Protein AF-A0A4Q6AFZ8-F1 (afdb_monomer)

Foldseek 3Di:
DFLLCLQCVVVLLVLCVVVVVVVLNVVLVVVVVVVDPPVNVVSLQCQVVDPCCVVVVRPRHPLVVLLPDQANLLLLLLVVLLVLLVVLLVCQLVVHADDQEDEDDDVRVSSLCSNAVDPQSVLVQVVSFVSNCVSNVHPGDNHGYDYDPCVVVVVVVVVVPPPDDDPVVVVQAEPQQFPDDRNDDDFDFLLCLPPPNSLVRNLVSLLVSLVVSLVVCVVSVCCVRRVHDPPCSVVLSVLLNPCLSVQLVVLSVVVCVVCPPRRRDTDRYYSNCSSVVVSSSSSSNVSSVVVVVVVVVVD

Structure (mmCIF, N/CA/C/O backbone):
data_AF-A0A4Q6AFZ8-F1
#
_entry.id   AF-A0A4Q6AFZ8-F1
#
loop_
_atom_site.group_PDB
_atom_site.id
_atom_site.type_symbol
_atom_site.label_atom_id
_atom_site.label_alt_id
_atom_site.label_comp_id
_atom_site.label_asym_id
_atom_site.label_entity_id
_atom_site.label_seq_id
_atom_site.pdbx_PDB_ins_code
_atom_site.Cartn_x
_atom_site.Cartn_y
_atom_site.Cartn_z
_atom_site.occupancy
_atom_site.B_iso_or_equiv
_atom_site.auth_seq_id
_atom_site.auth_comp_id
_atom_site.auth_asym_id
_atom_site.auth_atom_id
_atom_site.pdbx_PDB_model_num
ATOM 1 N N . MET A 1 1 ? 3.549 15.871 10.561 1.00 64.06 1 MET A N 1
ATOM 2 C CA . MET A 1 1 ? 2.805 14.725 11.134 1.00 64.06 1 MET A CA 1
ATOM 3 C C . MET A 1 1 ? 2.297 13.802 10.021 1.00 64.06 1 MET A C 1
ATOM 5 O O . MET A 1 1 ? 2.044 14.281 8.917 1.00 64.06 1 MET A O 1
ATOM 9 N N . ASN A 1 2 ? 2.236 12.488 10.246 1.00 83.94 2 ASN A N 1
ATOM 10 C CA . ASN A 1 2 ? 1.687 11.501 9.300 1.00 83.94 2 ASN A CA 1
ATOM 11 C C . ASN A 1 2 ? 0.177 11.754 9.047 1.00 83.94 2 ASN A C 1
ATOM 13 O O . ASN A 1 2 ? -0.528 12.150 9.973 1.00 83.94 2 ASN A O 1
ATOM 17 N N . GLY A 1 3 ? -0.313 11.550 7.814 1.00 88.06 3 GLY A N 1
ATOM 18 C CA . GLY A 1 3 ? -1.711 11.826 7.436 1.00 88.06 3 GLY A CA 1
ATOM 19 C C . GLY A 1 3 ? -2.749 10.990 8.197 1.00 88.06 3 GLY A C 1
ATOM 20 O O . GLY A 1 3 ? -3.789 11.526 8.579 1.00 88.06 3 GLY A O 1
ATOM 21 N N . PHE A 1 4 ? -2.429 9.728 8.505 1.00 91.56 4 PHE A N 1
ATOM 22 C CA . PHE A 1 4 ? -3.252 8.860 9.352 1.00 91.56 4 PHE A CA 1
ATOM 23 C C . PHE A 1 4 ? -3.328 9.413 10.775 1.00 91.56 4 PHE A C 1
ATOM 25 O O . PHE A 1 4 ? -4.414 9.622 11.303 1.00 91.56 4 PHE A O 1
ATOM 32 N N . VAL A 1 5 ? -2.180 9.725 11.385 1.00 92.06 5 VAL A N 1
ATOM 33 C CA . VAL A 1 5 ? -2.138 10.293 12.743 1.00 92.06 5 VAL A CA 1
ATOM 34 C C . VAL A 1 5 ? -2.908 11.614 12.797 1.00 92.06 5 VAL A C 1
ATOM 36 O O . VAL A 1 5 ? -3.700 11.832 13.706 1.00 92.06 5 VAL A O 1
ATOM 39 N N . GLN A 1 6 ? -2.745 12.479 11.795 1.00 91.62 6 GLN A N 1
ATOM 40 C CA . GLN A 1 6 ? -3.444 13.762 11.713 1.00 91.62 6 GLN A CA 1
ATOM 41 C C . GLN A 1 6 ? -4.978 13.625 11.669 1.00 91.62 6 GLN A C 1
ATOM 43 O O . GLN A 1 6 ? -5.664 14.511 12.189 1.00 91.62 6 GLN A O 1
ATOM 48 N N . LYS A 1 7 ? -5.505 12.549 11.068 1.00 93.06 7 LYS A N 1
ATOM 49 C CA . LYS A 1 7 ? -6.945 12.254 11.010 1.00 93.06 7 LYS A CA 1
ATOM 50 C C . LYS A 1 7 ? -7.432 11.533 12.265 1.00 93.06 7 LYS A C 1
ATOM 52 O O . LYS A 1 7 ? -8.368 11.991 12.909 1.00 93.06 7 LYS A O 1
ATOM 57 N N . TYR A 1 8 ? -6.787 10.431 12.636 1.00 94.31 8 TYR A N 1
ATOM 58 C CA . TYR A 1 8 ? -7.326 9.509 13.637 1.00 94.31 8 TYR A CA 1
ATOM 59 C C . TYR A 1 8 ? -6.927 9.825 15.072 1.00 94.31 8 TYR A C 1
ATOM 61 O O . TYR A 1 8 ? -7.644 9.415 15.980 1.00 94.31 8 TYR A O 1
ATOM 69 N N . TYR A 1 9 ? -5.855 10.587 15.309 1.00 94.62 9 TYR A N 1
ATOM 70 C CA . TYR A 1 9 ? -5.504 11.015 16.664 1.00 94.62 9 TYR A CA 1
ATOM 71 C C . TYR A 1 9 ? -6.670 11.701 17.397 1.00 94.62 9 TYR A C 1
ATOM 73 O O . TYR A 1 9 ? -7.036 11.225 18.472 1.00 94.62 9 TYR A O 1
ATOM 81 N N . PRO A 1 10 ? -7.287 12.780 16.861 1.00 94.19 10 PRO A N 1
ATOM 82 C CA . PRO A 1 10 ? -8.392 13.439 17.555 1.00 94.19 10 PRO A CA 1
ATOM 83 C C . PRO A 1 10 ? -9.596 12.508 17.748 1.00 94.19 10 PRO A C 1
ATOM 85 O O . PRO A 1 10 ? -10.185 12.512 18.825 1.00 94.19 10 PRO A O 1
ATOM 88 N N . LEU A 1 11 ? -9.910 11.667 16.755 1.00 94.44 11 LEU A N 1
ATOM 89 C CA . LEU A 1 11 ? -11.029 10.721 16.812 1.00 94.44 11 LEU A CA 1
ATOM 90 C C . LEU A 1 11 ? -10.837 9.677 17.917 1.00 94.44 11 LEU A C 1
ATOM 92 O O . LEU A 1 11 ? -11.735 9.438 18.722 1.00 94.44 11 LEU A O 1
ATOM 96 N N . ILE A 1 12 ? -9.653 9.071 17.985 1.00 95.94 12 ILE A N 1
ATOM 97 C CA . ILE A 1 12 ? -9.326 8.062 18.994 1.00 95.94 12 ILE A CA 1
ATOM 98 C C . ILE A 1 12 ? -9.262 8.700 20.378 1.00 95.94 12 ILE A C 1
ATOM 100 O O . ILE A 1 12 ? -9.842 8.157 21.314 1.00 95.94 12 ILE A O 1
ATOM 104 N N . ASN A 1 13 ? -8.631 9.870 20.511 1.00 96.12 13 ASN A N 1
ATOM 105 C CA . ASN A 1 13 ? -8.581 10.582 21.784 1.00 96.12 13 ASN A CA 1
ATOM 106 C C . ASN A 1 13 ? -9.993 10.892 22.307 1.00 96.12 13 ASN A C 1
ATOM 108 O O . ASN A 1 13 ? -10.305 10.611 23.462 1.00 96.12 13 ASN A O 1
ATOM 112 N N . GLN A 1 14 ? -10.880 11.381 21.436 1.00 95.94 14 GLN A N 1
ATOM 113 C CA . GLN A 1 14 ? -12.274 11.646 21.785 1.00 95.94 14 GLN A CA 1
ATOM 114 C C . GLN A 1 14 ? -13.015 10.366 22.195 1.00 95.94 14 GLN A C 1
ATOM 116 O O . GLN A 1 14 ? -13.716 10.366 23.205 1.00 95.94 14 GLN A O 1
ATOM 121 N N . LYS A 1 15 ? -12.828 9.252 21.473 1.00 95.81 15 LYS A N 1
ATOM 122 C CA . LYS A 1 15 ? -13.401 7.953 21.859 1.00 95.81 15 LYS A CA 1
ATOM 123 C C . LYS A 1 15 ? -12.909 7.493 23.233 1.00 95.81 15 LYS A C 1
ATOM 125 O O . LYS A 1 15 ? -13.707 6.976 24.007 1.00 95.81 15 LYS A O 1
ATOM 130 N N . LEU A 1 16 ? -11.630 7.681 23.559 1.00 96.50 16 LEU A N 1
ATOM 131 C CA . LEU A 1 16 ? -11.086 7.314 24.869 1.00 96.50 16 LEU A CA 1
ATOM 132 C C . LEU A 1 16 ? -11.659 8.191 25.993 1.00 96.50 16 LEU A C 1
ATOM 134 O O . LEU A 1 16 ? -12.070 7.656 27.021 1.00 96.50 16 LEU A O 1
ATOM 138 N N . ILE A 1 17 ? -11.735 9.510 25.786 1.00 96.31 17 ILE A N 1
ATOM 139 C CA . ILE A 1 17 ? -12.294 10.463 26.759 1.00 96.31 17 ILE A CA 1
ATOM 140 C C . ILE A 1 17 ? -13.780 10.182 27.007 1.00 96.31 17 ILE A C 1
ATOM 142 O O . ILE A 1 17 ? -14.187 10.045 28.157 1.00 96.31 17 ILE A O 1
ATOM 146 N N . ASN A 1 18 ? -14.576 10.020 25.946 1.00 95.38 18 ASN A N 1
ATOM 147 C CA . ASN A 1 18 ? -16.021 9.783 26.044 1.00 95.38 18 ASN A CA 1
ATOM 148 C C . ASN A 1 18 ? -16.378 8.471 26.765 1.00 95.38 18 ASN A C 1
ATOM 150 O O . ASN A 1 18 ? -17.496 8.333 27.247 1.00 95.38 18 ASN A O 1
ATOM 154 N N . ASN A 1 19 ? -15.451 7.509 26.818 1.00 94.19 19 ASN A N 1
ATOM 155 C CA . ASN A 1 19 ? -15.621 6.236 27.525 1.00 94.19 19 ASN A CA 1
ATOM 156 C C . ASN A 1 19 ? -14.851 6.195 28.861 1.00 94.19 19 ASN A C 1
ATOM 158 O O . ASN A 1 19 ? -14.639 5.118 29.417 1.00 94.19 19 ASN A O 1
ATOM 162 N N . GLU A 1 20 ? -14.392 7.348 29.364 1.00 95.25 20 GLU A N 1
ATOM 163 C CA . GLU A 1 20 ? -13.688 7.489 30.649 1.00 95.25 20 GLU A CA 1
ATOM 164 C C . GLU A 1 20 ? -12.420 6.612 30.767 1.00 95.25 20 GLU A C 1
ATOM 166 O O . GLU A 1 20 ? -11.999 6.171 31.844 1.00 95.25 20 GLU A O 1
ATOM 171 N N . LEU A 1 21 ? -11.754 6.360 29.636 1.00 94.88 21 LEU A N 1
ATOM 172 C CA . LEU A 1 21 ? -10.535 5.555 29.540 1.00 94.88 21 LEU A CA 1
ATOM 173 C C . LEU A 1 21 ? -9.275 6.404 29.777 1.00 94.88 21 LEU A C 1
ATOM 175 O O . LEU A 1 21 ? -8.295 6.306 29.039 1.00 94.88 21 LEU A O 1
ATOM 179 N N . TYR A 1 22 ? -9.275 7.224 30.831 1.00 94.56 22 TYR A N 1
ATOM 180 C CA . TYR A 1 22 ? -8.253 8.253 31.077 1.00 94.56 22 TYR A CA 1
ATOM 181 C C . TYR A 1 22 ? -6.816 7.722 31.156 1.00 94.56 22 TYR A C 1
ATOM 183 O O . TYR A 1 22 ? -5.900 8.373 30.669 1.00 94.56 22 TYR A O 1
ATOM 191 N N . HIS A 1 23 ? -6.604 6.511 31.681 1.00 94.50 23 HIS A N 1
ATOM 192 C CA . HIS A 1 23 ? -5.276 5.885 31.667 1.00 94.50 23 HIS A CA 1
ATOM 193 C C . HIS A 1 23 ? -4.733 5.713 30.236 1.00 94.50 23 HIS A C 1
ATOM 195 O O . HIS A 1 23 ? -3.557 5.952 29.982 1.00 94.50 23 HIS A O 1
ATOM 201 N N . LEU A 1 24 ? -5.582 5.312 29.283 1.00 95.19 24 LEU A N 1
ATOM 202 C CA . LEU A 1 24 ? -5.184 5.166 27.879 1.00 95.19 24 LEU A CA 1
ATOM 203 C C . LEU A 1 24 ? -4.967 6.529 27.209 1.00 95.19 24 LEU A C 1
ATOM 205 O O . LEU A 1 24 ? -4.104 6.630 26.345 1.00 95.19 24 LEU A O 1
ATOM 209 N N . VAL A 1 25 ? -5.688 7.571 27.640 1.00 95.81 25 VAL A N 1
ATOM 210 C CA . VAL A 1 25 ? -5.426 8.961 27.223 1.00 95.81 25 VAL A CA 1
ATOM 211 C C . VAL A 1 25 ? -4.035 9.407 27.681 1.00 95.81 25 VAL A C 1
ATOM 213 O O . VAL A 1 25 ? -3.285 9.971 26.892 1.00 95.81 25 VAL A O 1
ATOM 216 N N . SER A 1 26 ? -3.642 9.102 28.923 1.00 94.31 26 SER A N 1
ATOM 217 C CA . SER A 1 26 ? -2.302 9.432 29.425 1.00 94.31 26 SER A CA 1
ATOM 218 C C . SER A 1 26 ? -1.194 8.749 28.621 1.00 94.31 26 SER A C 1
ATOM 220 O O . SER A 1 26 ? -0.214 9.400 28.269 1.00 94.31 26 SER A O 1
ATOM 222 N N . VAL A 1 27 ? -1.361 7.464 28.283 1.00 93.44 27 VAL A N 1
ATOM 223 C CA . VAL A 1 27 ? -0.409 6.741 27.420 1.00 93.44 27 VAL A CA 1
ATOM 224 C C . VAL A 1 27 ? -0.367 7.358 26.019 1.00 93.44 27 VAL A C 1
ATOM 226 O O . VAL A 1 27 ? 0.712 7.562 25.469 1.00 93.44 27 VAL A O 1
ATOM 229 N N . LEU A 1 28 ? -1.526 7.705 25.453 1.00 93.94 28 LEU A N 1
ATOM 230 C CA . LEU A 1 28 ? -1.614 8.331 24.136 1.00 93.94 28 LEU A CA 1
ATOM 231 C C . LEU A 1 28 ? -0.839 9.660 24.065 1.00 93.94 28 LEU A C 1
ATOM 233 O O . LEU A 1 28 ? -0.076 9.873 23.122 1.00 93.94 28 LEU A O 1
ATOM 237 N N . GLU A 1 29 ? -1.004 10.535 25.060 1.00 92.44 29 GLU A N 1
ATOM 238 C CA . GLU A 1 29 ? -0.289 11.818 25.115 1.00 92.44 29 GLU A CA 1
ATOM 239 C C . GLU A 1 29 ? 1.222 11.623 25.337 1.00 92.44 29 GLU A C 1
ATOM 241 O O . GLU A 1 29 ? 2.019 12.320 24.712 1.00 92.44 29 GLU A O 1
ATOM 246 N N . GLN A 1 30 ? 1.644 10.636 26.141 1.00 91.56 30 GLN A N 1
ATOM 247 C CA . GLN A 1 30 ? 3.068 10.298 26.306 1.00 91.56 30 GLN A CA 1
ATOM 248 C C . GLN A 1 30 ? 3.723 9.911 24.976 1.00 91.56 30 GLN A C 1
ATOM 250 O O . GLN A 1 30 ? 4.779 10.438 24.634 1.00 91.56 30 GLN A O 1
ATOM 255 N N . ILE A 1 31 ? 3.078 9.041 24.195 1.00 90.12 31 ILE A N 1
ATOM 256 C CA . ILE A 1 31 ? 3.602 8.632 22.885 1.00 90.12 31 ILE A CA 1
ATOM 257 C C . ILE A 1 31 ? 3.658 9.835 21.935 1.00 90.12 31 ILE A C 1
ATOM 259 O O . ILE A 1 31 ? 4.639 10.030 21.217 1.00 90.12 31 ILE A O 1
ATOM 263 N N . LYS A 1 32 ? 2.629 10.692 21.950 1.00 88.12 32 LYS A N 1
ATOM 264 C CA . LYS A 1 32 ? 2.607 11.905 21.125 1.00 88.12 32 LYS A CA 1
ATOM 265 C C . LYS A 1 32 ? 3.734 12.876 21.474 1.00 88.12 32 LYS A C 1
ATOM 267 O O . LYS A 1 32 ? 4.277 13.493 20.561 1.00 88.12 32 LYS A O 1
ATOM 272 N N . HIS A 1 33 ? 4.105 12.997 22.748 1.00 85.88 33 HIS A N 1
ATOM 273 C CA . HIS A 1 33 ? 5.238 13.825 23.170 1.00 85.88 33 HIS A CA 1
ATOM 274 C C . HIS A 1 33 ? 6.576 13.374 22.569 1.00 85.88 33 HIS A C 1
ATOM 276 O O . HIS A 1 33 ? 7.452 14.211 22.371 1.00 85.88 33 HIS A O 1
ATOM 282 N N . HIS A 1 34 ? 6.723 12.091 22.230 1.00 80.94 34 HIS A N 1
ATOM 283 C CA . HIS A 1 34 ? 7.899 11.559 21.534 1.00 80.94 34 HIS A CA 1
ATOM 284 C C . HIS A 1 34 ? 7.825 11.694 19.999 1.00 80.94 34 HIS A C 1
ATOM 286 O O . HIS A 1 34 ? 8.713 11.215 19.303 1.00 80.94 34 HIS A O 1
ATOM 292 N N . GLU A 1 35 ? 6.772 12.325 19.461 1.00 77.12 35 GLU A N 1
ATOM 293 C CA . GLU A 1 35 ? 6.520 12.569 18.027 1.00 77.12 35 GLU A CA 1
ATOM 294 C C . GLU A 1 35 ? 6.586 11.322 17.115 1.00 77.12 35 GLU A C 1
ATOM 296 O O . GLU A 1 35 ? 6.630 11.424 15.882 1.00 77.12 35 GLU A O 1
ATOM 301 N N . SER A 1 36 ? 6.499 10.124 17.698 1.00 84.38 36 SER A N 1
ATOM 302 C CA . SER A 1 36 ? 6.600 8.857 16.978 1.00 84.38 36 SER A CA 1
ATOM 303 C C . SER A 1 36 ? 5.261 8.484 16.338 1.00 84.38 36 SER A C 1
ATOM 305 O O . SER A 1 36 ? 4.357 7.924 16.961 1.00 84.38 36 SER A O 1
ATOM 307 N N . SER A 1 37 ? 5.107 8.813 15.050 1.00 88.50 37 SER A N 1
ATOM 308 C CA . SER A 1 37 ? 3.895 8.454 14.295 1.00 88.50 37 SER A CA 1
ATOM 309 C C . SER A 1 37 ? 3.688 6.937 14.224 1.00 88.50 37 SER A C 1
ATOM 311 O O . SER A 1 37 ? 2.548 6.485 14.207 1.00 88.50 37 SER A O 1
ATOM 313 N N . GLU A 1 38 ? 4.768 6.157 14.194 1.00 88.25 38 GLU A N 1
ATOM 314 C CA . GLU A 1 38 ? 4.713 4.694 14.142 1.00 88.25 38 GLU A CA 1
ATOM 315 C C . GLU A 1 38 ? 4.208 4.101 15.459 1.00 88.25 38 GLU A C 1
ATOM 317 O O . GLU A 1 38 ? 3.303 3.265 15.442 1.00 88.25 38 GLU A O 1
ATOM 322 N N . GLU A 1 39 ? 4.701 4.593 16.599 1.00 90.75 39 GLU A N 1
ATOM 323 C CA . GLU A 1 39 ? 4.211 4.173 17.915 1.00 90.75 39 GLU A CA 1
ATOM 324 C C . GLU A 1 39 ? 2.750 4.563 18.134 1.00 90.75 39 GLU A C 1
ATOM 326 O O . GLU A 1 39 ? 1.987 3.765 18.676 1.00 90.75 39 GLU A O 1
ATOM 331 N N . LEU A 1 40 ? 2.321 5.741 17.663 1.00 94.06 40 LEU A N 1
ATOM 332 C CA . LEU A 1 40 ? 0.911 6.143 17.730 1.00 94.06 40 LEU A CA 1
ATOM 333 C C . LEU A 1 40 ? 0.016 5.176 16.950 1.00 94.06 40 LEU A C 1
ATOM 335 O O . LEU A 1 40 ? -1.000 4.718 17.468 1.00 94.06 40 LEU A O 1
ATOM 339 N N . ILE A 1 41 ? 0.400 4.823 15.723 1.00 92.38 41 ILE A N 1
ATOM 340 C CA . ILE A 1 41 ? -0.354 3.867 14.904 1.00 92.38 41 ILE A CA 1
ATOM 341 C C . ILE A 1 41 ? -0.350 2.469 15.538 1.00 92.38 41 ILE A C 1
ATOM 343 O O . ILE A 1 41 ? -1.395 1.814 15.591 1.00 92.38 41 ILE A O 1
ATOM 347 N N . ALA A 1 42 ? 0.791 2.011 16.060 1.00 92.12 42 ALA A N 1
ATOM 348 C CA . ALA A 1 42 ? 0.886 0.736 16.766 1.00 92.12 42 ALA A CA 1
ATOM 349 C C . ALA A 1 42 ? -0.018 0.715 18.009 1.00 92.12 42 ALA A C 1
ATOM 351 O O . ALA A 1 42 ? -0.756 -0.251 18.225 1.00 92.12 42 ALA A O 1
ATOM 352 N N . PHE A 1 43 ? -0.028 1.807 18.775 1.00 94.75 43 PHE A N 1
ATOM 353 C CA . PHE A 1 43 ? -0.923 1.992 19.907 1.00 94.75 43 PHE A CA 1
ATOM 354 C C . PHE A 1 43 ? -2.388 1.937 19.473 1.00 94.75 43 PHE A C 1
ATOM 356 O O . PHE A 1 43 ? -3.145 1.166 20.058 1.00 94.75 43 PHE A O 1
ATOM 363 N N . PHE A 1 44 ? -2.787 2.637 18.406 1.00 95.00 44 PHE A N 1
ATOM 364 C CA . PHE A 1 44 ? -4.158 2.587 17.884 1.00 95.00 44 PHE A CA 1
ATOM 365 C C . PHE A 1 44 ? -4.607 1.163 17.541 1.00 95.00 44 PHE A C 1
ATOM 367 O O . PHE A 1 44 ? -5.693 0.745 17.943 1.00 95.00 44 PHE A O 1
ATOM 374 N N . PHE A 1 45 ? -3.758 0.379 16.871 1.00 93.12 45 PHE A N 1
ATOM 375 C CA . PHE A 1 45 ? -4.036 -1.035 16.602 1.00 93.12 45 PHE A CA 1
ATOM 376 C C . PHE A 1 45 ? -4.035 -1.906 17.863 1.00 93.12 45 PHE A C 1
ATOM 378 O O . PHE A 1 45 ? -4.676 -2.953 17.886 1.00 93.12 45 PHE A O 1
ATOM 385 N N . SER A 1 46 ? -3.308 -1.529 18.912 1.00 93.94 46 SER A N 1
ATOM 386 C CA . SER A 1 46 ? -3.319 -2.269 20.178 1.00 93.94 46 SER A CA 1
ATOM 387 C C . SER A 1 46 ? -4.630 -2.091 20.953 1.00 93.94 46 SER A C 1
ATOM 389 O O . SER A 1 46 ? -5.028 -3.002 21.681 1.00 93.94 46 SER A O 1
ATOM 391 N N . LEU A 1 47 ? -5.333 -0.963 20.764 1.00 94.69 47 LEU A N 1
ATOM 392 C CA . LEU A 1 47 ? -6.557 -0.630 21.503 1.00 94.69 47 LEU A CA 1
ATOM 393 C C . LEU A 1 47 ? -7.660 -1.678 21.304 1.00 94.69 47 LEU A C 1
ATOM 395 O O . LEU A 1 47 ? -8.286 -2.094 22.272 1.00 94.69 47 LEU A O 1
ATOM 399 N N . GLU A 1 48 ? -7.842 -2.188 20.085 1.00 91.44 48 GLU A N 1
ATOM 400 C CA . GLU A 1 48 ? -8.859 -3.216 19.782 1.00 91.44 48 GLU A CA 1
ATOM 401 C C . GLU A 1 48 ? -8.581 -4.571 20.477 1.00 91.44 48 GLU A C 1
ATOM 403 O O . GLU A 1 48 ? -9.463 -5.421 20.628 1.00 91.44 48 GLU A O 1
ATOM 408 N N . ASN A 1 49 ? -7.340 -4.775 20.929 1.00 89.88 49 ASN A N 1
ATOM 409 C CA . ASN A 1 49 ? -6.903 -5.958 21.667 1.00 89.88 49 ASN A CA 1
ATOM 410 C C . ASN A 1 49 ? -6.761 -5.697 23.173 1.00 89.88 49 ASN A C 1
ATOM 412 O O . ASN A 1 49 ? -6.457 -6.618 23.932 1.00 89.88 49 ASN A O 1
ATOM 416 N N . ASN A 1 50 ? -6.995 -4.463 23.628 1.00 94.38 50 ASN A N 1
ATOM 417 C CA . ASN A 1 50 ? -6.886 -4.105 25.031 1.00 94.38 50 ASN A CA 1
ATOM 418 C C . ASN A 1 50 ? -8.004 -4.769 25.849 1.00 94.38 50 ASN A C 1
ATOM 420 O O . ASN A 1 50 ? -9.185 -4.674 25.511 1.00 94.38 50 ASN A O 1
ATOM 424 N N . LYS A 1 51 ? -7.627 -5.400 26.967 1.00 93.25 51 LYS A N 1
ATOM 425 C CA . LYS A 1 51 ? -8.549 -6.132 27.845 1.00 93.25 51 LYS A CA 1
ATOM 426 C C . LYS A 1 51 ? -9.730 -5.271 28.307 1.00 93.25 51 LYS A C 1
ATOM 428 O O . LYS A 1 51 ? -10.869 -5.701 28.180 1.00 93.25 51 LYS A O 1
ATOM 433 N N . ARG A 1 52 ? -9.475 -4.035 28.754 1.00 92.19 52 ARG A N 1
ATOM 434 C CA . ARG A 1 52 ? -10.519 -3.116 29.238 1.00 92.19 52 ARG A CA 1
ATOM 435 C C . ARG A 1 52 ? -11.470 -2.687 28.120 1.00 92.19 52 ARG A C 1
ATOM 437 O O . ARG A 1 52 ? -12.659 -2.538 28.371 1.00 92.19 52 ARG A O 1
ATOM 444 N N . ILE A 1 53 ? -10.957 -2.522 26.899 1.00 92.94 53 ILE A N 1
ATOM 445 C CA . ILE A 1 53 ? -11.779 -2.207 25.721 1.00 92.94 53 ILE A CA 1
ATOM 446 C C . ILE A 1 53 ? -12.699 -3.372 25.363 1.00 92.94 53 ILE A C 1
ATOM 448 O O . ILE A 1 53 ? -13.894 -3.160 25.163 1.00 92.94 53 ILE A O 1
ATOM 452 N N . ARG A 1 54 ? -12.166 -4.597 25.352 1.00 92.31 54 ARG A N 1
ATOM 453 C CA . ARG A 1 54 ? -12.934 -5.807 25.036 1.00 92.31 54 ARG A CA 1
ATOM 454 C C . ARG A 1 54 ? -13.973 -6.146 26.102 1.00 92.31 54 ARG A C 1
ATOM 456 O O . ARG A 1 54 ? -15.127 -6.369 25.763 1.00 92.31 54 ARG A O 1
ATOM 463 N N . GLU A 1 55 ? -13.582 -6.161 27.374 1.00 93.00 55 GLU A N 1
ATOM 464 C CA . GLU A 1 55 ? -14.483 -6.488 28.490 1.00 93.00 55 GLU A CA 1
ATOM 465 C C . GLU A 1 55 ? -15.550 -5.410 28.704 1.00 93.00 55 GLU A C 1
ATOM 467 O O . GLU A 1 55 ? -16.688 -5.732 29.033 1.00 93.00 55 GLU A O 1
ATOM 472 N N . GLY A 1 56 ? -15.204 -4.140 28.471 1.00 90.38 56 GLY A N 1
ATOM 473 C CA . GLY A 1 56 ? -16.152 -3.026 28.506 1.00 90.38 56 GLY A CA 1
ATOM 474 C C . GLY A 1 56 ? -17.030 -2.902 27.258 1.00 90.38 56 GLY A C 1
ATOM 475 O O . GLY A 1 56 ? -17.915 -2.054 27.238 1.00 90.38 56 GLY A O 1
ATOM 476 N N . ASN A 1 57 ? -16.792 -3.718 26.222 1.00 90.56 57 ASN A N 1
ATOM 477 C CA . ASN A 1 57 ? -17.471 -3.654 24.924 1.00 90.56 57 ASN A CA 1
ATOM 478 C C . ASN A 1 57 ? -17.490 -2.234 24.314 1.00 90.56 57 ASN A C 1
ATOM 480 O O . ASN A 1 57 ? -18.480 -1.804 23.718 1.00 90.56 57 ASN A O 1
ATOM 484 N N . PHE A 1 58 ? -16.400 -1.479 24.488 1.00 92.69 58 PHE A N 1
ATOM 485 C CA . PHE A 1 58 ? -16.306 -0.120 23.960 1.00 92.69 58 PHE A CA 1
ATOM 486 C C . PHE A 1 58 ? -16.120 -0.159 22.433 1.00 92.69 58 PHE A C 1
ATOM 488 O O . PHE A 1 58 ? -15.304 -0.946 21.945 1.00 92.69 58 PHE A O 1
ATOM 495 N N . PRO A 1 59 ? -16.808 0.701 21.655 1.00 90.88 59 PRO A N 1
ATOM 496 C CA . PRO A 1 59 ? -16.768 0.695 20.188 1.00 90.88 59 PRO A CA 1
ATOM 497 C C . PRO A 1 59 ? -15.479 1.340 19.636 1.00 90.88 59 PRO A C 1
ATOM 499 O O . PRO A 1 59 ? -15.508 2.288 18.848 1.00 90.88 59 PRO A O 1
ATOM 502 N N . ILE A 1 60 ? -14.324 0.839 20.073 1.00 94.44 60 ILE A N 1
ATOM 503 C CA . ILE A 1 60 ? -12.993 1.343 19.735 1.00 94.44 60 ILE A CA 1
ATOM 504 C C . ILE A 1 60 ? -12.259 0.257 18.953 1.00 94.44 60 ILE A C 1
ATOM 506 O O . ILE A 1 60 ? -11.685 -0.669 19.521 1.00 94.44 60 ILE A O 1
ATOM 510 N N . SER A 1 61 ? -12.274 0.382 17.629 1.00 93.38 61 SER A N 1
ATOM 511 C CA . SER A 1 61 ? -11.460 -0.443 16.741 1.00 93.38 61 SER A CA 1
ATOM 512 C C . SER A 1 61 ? -10.904 0.422 15.629 1.00 93.38 61 SER A C 1
ATOM 514 O O . SER A 1 61 ? -11.641 0.901 14.770 1.00 93.38 61 SER A O 1
ATOM 516 N N . PHE A 1 62 ? -9.584 0.586 15.640 1.00 94.19 62 PHE A N 1
ATOM 517 C CA . PHE A 1 62 ? -8.899 1.332 14.599 1.00 94.19 62 PHE A CA 1
ATOM 518 C C . PHE A 1 62 ? -8.986 0.615 13.246 1.00 94.19 62 PHE A C 1
ATOM 520 O O . PHE A 1 62 ? -9.187 1.260 12.223 1.00 94.19 62 PHE A O 1
ATOM 527 N N . SER A 1 63 ? -8.931 -0.722 13.233 1.00 91.62 63 SER A N 1
ATOM 528 C CA . SER A 1 63 ? -9.122 -1.504 12.006 1.00 91.62 63 SER A CA 1
ATOM 529 C C . SER A 1 63 ? -10.501 -1.270 11.386 1.00 91.62 63 SER A C 1
ATOM 531 O O . SER A 1 63 ? -10.608 -1.158 10.167 1.00 91.62 63 SER A O 1
ATOM 533 N N . LYS A 1 64 ? -11.551 -1.162 12.214 1.00 91.44 64 LYS A N 1
ATOM 534 C CA . LYS A 1 64 ? -12.897 -0.821 11.744 1.00 91.44 64 LYS A CA 1
ATOM 535 C C . LYS A 1 64 ? -12.960 0.612 11.217 1.00 91.44 64 LYS A C 1
ATOM 537 O O . LYS A 1 64 ? -13.463 0.813 10.121 1.00 91.44 64 LYS A O 1
ATOM 542 N N . ASP A 1 65 ? -12.390 1.571 11.946 1.00 93.75 65 ASP A N 1
ATOM 543 C CA . ASP A 1 65 ? -12.353 2.973 11.512 1.00 93.75 65 ASP A CA 1
ATOM 544 C C . ASP A 1 65 ? -11.673 3.129 10.144 1.00 93.75 65 ASP A C 1
ATOM 546 O O . ASP A 1 65 ? -12.174 3.854 9.297 1.00 93.75 65 ASP A O 1
ATOM 550 N N . LEU A 1 66 ? -10.573 2.408 9.898 1.00 93.50 66 LEU A N 1
ATOM 551 C CA . LEU A 1 66 ? -9.883 2.399 8.603 1.00 93.50 66 LEU A CA 1
ATOM 552 C C . LEU A 1 66 ? -10.695 1.697 7.506 1.00 93.50 66 LEU A C 1
ATOM 554 O O . LEU A 1 66 ? -10.687 2.129 6.357 1.00 93.50 66 LEU A O 1
ATOM 558 N N . LYS A 1 67 ? -11.377 0.601 7.852 1.00 91.25 67 LYS A N 1
ATOM 559 C CA . LYS A 1 67 ? -12.222 -0.172 6.932 1.00 91.25 67 LYS A CA 1
ATOM 560 C C . LYS A 1 67 ? -13.453 0.612 6.477 1.00 91.25 67 LYS A C 1
ATOM 562 O O . LYS A 1 67 ? -13.904 0.418 5.351 1.00 91.25 67 LYS A O 1
ATOM 567 N N . ASP A 1 68 ? -13.989 1.473 7.331 1.00 91.69 68 ASP A N 1
ATOM 568 C CA . ASP A 1 68 ? -15.180 2.273 7.040 1.00 91.69 68 ASP A CA 1
ATOM 569 C C . ASP A 1 68 ? -14.821 3.627 6.380 1.00 91.69 68 ASP A C 1
ATOM 571 O O . ASP A 1 68 ? -15.703 4.356 5.935 1.00 91.69 68 ASP A O 1
ATOM 575 N N . ASP A 1 69 ? -13.529 3.953 6.256 1.00 93.50 69 ASP A N 1
ATOM 576 C CA . ASP A 1 69 ? -13.039 5.212 5.685 1.00 93.50 69 ASP A CA 1
ATOM 577 C C . ASP A 1 69 ? -12.865 5.141 4.162 1.00 93.50 69 ASP A C 1
ATOM 579 O O . ASP A 1 69 ? -11.827 4.720 3.642 1.00 93.50 69 ASP A O 1
ATOM 583 N N . GLU A 1 70 ? -13.894 5.566 3.431 1.00 92.81 70 GLU A N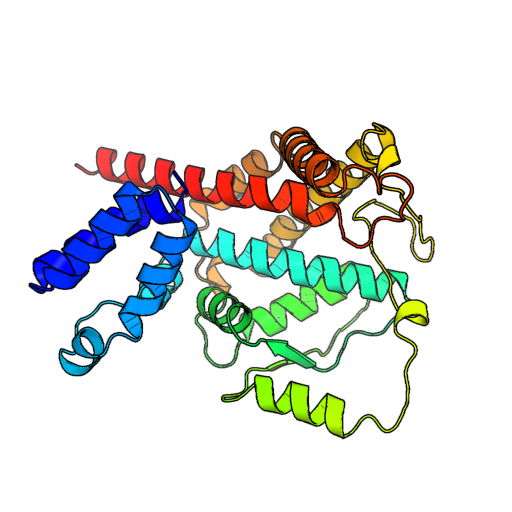 1
ATOM 584 C CA . GLU A 1 70 ? -13.949 5.476 1.966 1.00 92.81 70 GLU A CA 1
ATOM 585 C C . GLU A 1 70 ? -12.795 6.194 1.248 1.00 92.81 70 GLU A C 1
ATOM 587 O O . GLU A 1 70 ? -12.353 5.739 0.189 1.00 92.81 70 GLU A O 1
ATOM 592 N N . ASP A 1 71 ? -12.269 7.282 1.819 1.00 91.94 71 ASP A N 1
ATOM 593 C CA . ASP A 1 71 ? -11.155 8.019 1.221 1.00 91.94 71 ASP A CA 1
ATOM 594 C C . ASP A 1 71 ? -9.824 7.292 1.449 1.00 91.94 71 ASP A C 1
ATOM 596 O O . ASP A 1 71 ? -9.017 7.123 0.529 1.00 91.94 71 ASP A O 1
ATOM 600 N N . PHE A 1 72 ? -9.585 6.820 2.678 1.00 92.38 72 PHE A N 1
ATOM 601 C CA . PHE A 1 72 ? -8.332 6.154 3.039 1.00 92.38 72 PHE A CA 1
ATOM 602 C C . PHE A 1 72 ? -8.185 4.756 2.438 1.00 92.38 72 PHE A C 1
ATOM 604 O O . PHE A 1 72 ? -7.055 4.289 2.267 1.00 92.38 72 PHE A O 1
ATOM 611 N N . LYS A 1 73 ? -9.280 4.099 2.042 1.00 92.25 73 LYS A N 1
ATOM 612 C CA . LYS A 1 73 ? -9.222 2.811 1.331 1.00 92.25 73 LYS A CA 1
ATOM 613 C C . LYS A 1 73 ? -8.351 2.843 0.085 1.00 92.25 73 LYS A C 1
ATOM 615 O O . LYS A 1 73 ? -7.661 1.862 -0.188 1.00 92.25 73 LYS A O 1
ATOM 620 N N . LEU A 1 74 ? -8.325 3.963 -0.642 1.00 94.00 74 LEU A N 1
ATOM 621 C CA . LEU A 1 74 ? -7.464 4.103 -1.816 1.00 94.00 74 LEU A CA 1
ATOM 622 C C . LEU A 1 74 ? -5.979 3.945 -1.452 1.00 94.00 74 LEU A C 1
ATOM 624 O O . LEU A 1 74 ? -5.222 3.345 -2.213 1.00 94.00 74 LEU A O 1
ATOM 628 N N . VAL A 1 75 ? -5.571 4.418 -0.267 1.00 95.06 75 VAL A N 1
ATOM 629 C CA . VAL A 1 75 ? -4.196 4.288 0.241 1.00 95.06 75 VAL A CA 1
ATOM 630 C C . VAL A 1 75 ? -3.836 2.821 0.463 1.00 95.06 75 VAL A C 1
ATOM 632 O O . VAL A 1 75 ? -2.788 2.369 -0.001 1.00 95.06 75 VAL A O 1
ATOM 635 N N . PHE A 1 76 ? -4.714 2.059 1.124 1.00 94.00 76 PHE A N 1
ATOM 636 C CA . PHE A 1 76 ? -4.506 0.626 1.356 1.00 94.00 76 PHE A CA 1
ATOM 637 C C . PHE A 1 76 ? -4.521 -0.173 0.058 1.00 94.00 76 PHE A C 1
ATOM 639 O O . PHE A 1 76 ? -3.678 -1.050 -0.127 1.00 94.00 76 PHE A O 1
ATOM 646 N N . LEU A 1 77 ? -5.439 0.153 -0.852 1.00 95.38 77 LEU A N 1
ATOM 647 C CA . LEU A 1 77 ? -5.544 -0.512 -2.142 1.00 95.38 77 LEU A CA 1
ATOM 648 C C . LEU A 1 77 ? -4.309 -0.250 -3.011 1.00 95.38 77 LEU A C 1
ATOM 650 O O . LEU A 1 77 ? -3.799 -1.183 -3.622 1.00 95.38 77 LEU A O 1
ATOM 654 N N . MET A 1 78 ? -3.783 0.979 -3.027 1.00 96.00 78 MET A N 1
ATOM 655 C CA . MET A 1 78 ? -2.549 1.310 -3.745 1.00 96.00 78 MET A CA 1
ATOM 656 C C . MET A 1 78 ? -1.331 0.613 -3.138 1.00 96.00 78 MET A C 1
ATOM 658 O O . MET A 1 78 ? -0.531 0.036 -3.874 1.00 96.00 78 MET A O 1
ATOM 662 N N . PHE A 1 79 ? -1.197 0.630 -1.810 1.00 96.00 79 PHE A N 1
ATOM 663 C CA . PHE A 1 79 ? -0.127 -0.090 -1.122 1.00 96.00 79 PHE A CA 1
ATOM 664 C C . PHE A 1 79 ? -0.167 -1.586 -1.465 1.00 96.00 79 PHE A C 1
ATOM 666 O O . PHE A 1 79 ? 0.830 -2.143 -1.922 1.00 96.00 79 PHE A O 1
ATOM 673 N N . TYR A 1 80 ? -1.339 -2.209 -1.348 1.00 96.38 80 TYR A N 1
ATOM 674 C CA . TYR A 1 80 ? -1.559 -3.600 -1.726 1.00 96.38 80 TYR A CA 1
ATOM 675 C C . TYR A 1 80 ? -1.213 -3.871 -3.200 1.00 96.38 80 TYR A C 1
ATOM 677 O O . TYR A 1 80 ? -0.422 -4.767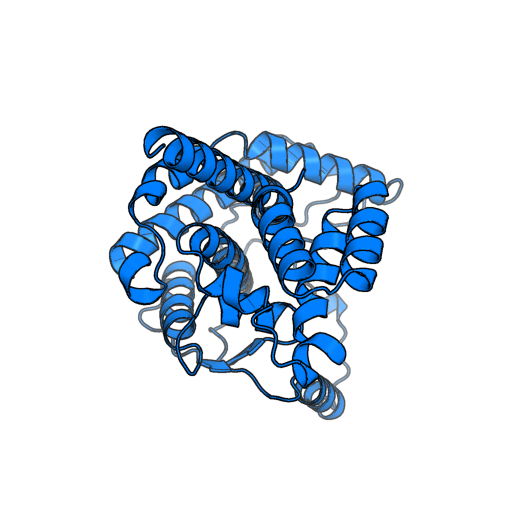 -3.501 1.00 96.38 80 TYR A O 1
ATOM 685 N N . ALA A 1 81 ? -1.765 -3.073 -4.118 1.00 97.25 81 ALA A N 1
ATOM 686 C CA . ALA A 1 81 ? -1.559 -3.233 -5.553 1.00 97.25 81 ALA A CA 1
ATOM 687 C C . ALA A 1 81 ? -0.083 -3.091 -5.930 1.00 97.25 81 ALA A C 1
ATOM 689 O O . ALA A 1 81 ? 0.383 -3.810 -6.807 1.00 97.25 81 ALA A O 1
ATOM 690 N N . SER A 1 82 ? 0.665 -2.217 -5.248 1.00 96.88 82 SER A N 1
ATOM 691 C CA . SER A 1 82 ? 2.098 -2.041 -5.491 1.00 96.88 82 SER A CA 1
ATOM 692 C C . SER A 1 82 ? 2.900 -3.306 -5.188 1.00 96.88 82 SER A C 1
ATOM 694 O O . SER A 1 82 ? 3.776 -3.674 -5.968 1.00 96.88 82 SER A O 1
ATOM 696 N N . ILE A 1 83 ? 2.552 -4.019 -4.110 1.00 95.56 83 ILE A N 1
ATOM 697 C CA . ILE A 1 83 ? 3.199 -5.279 -3.729 1.00 95.56 83 ILE A CA 1
ATOM 698 C C . ILE A 1 83 ? 2.884 -6.357 -4.766 1.00 95.56 83 ILE A C 1
ATOM 700 O O . ILE A 1 83 ? 3.791 -7.026 -5.255 1.00 95.56 83 ILE A O 1
ATOM 704 N N . ILE A 1 84 ? 1.607 -6.504 -5.131 1.00 97.12 84 ILE A N 1
ATOM 705 C CA . ILE A 1 84 ? 1.162 -7.506 -6.107 1.00 97.12 84 ILE A CA 1
ATOM 706 C C . ILE A 1 84 ? 1.744 -7.239 -7.497 1.00 97.12 84 ILE A C 1
ATOM 708 O O . ILE A 1 84 ? 2.230 -8.161 -8.147 1.00 97.12 84 ILE A O 1
ATOM 712 N N . TYR A 1 85 ? 1.744 -5.984 -7.944 1.00 96.88 85 TYR A N 1
ATOM 713 C CA . TYR A 1 85 ? 2.334 -5.580 -9.217 1.00 96.88 85 TYR A CA 1
ATOM 714 C C . TYR A 1 85 ? 3.833 -5.877 -9.255 1.00 96.88 85 TYR A C 1
ATOM 716 O O . TYR A 1 85 ? 4.324 -6.468 -10.216 1.00 96.88 85 TYR A O 1
ATOM 724 N N . HIS A 1 86 ? 4.558 -5.526 -8.191 1.00 93.88 86 HIS A N 1
ATOM 725 C CA . HIS A 1 86 ? 5.990 -5.788 -8.111 1.00 93.88 86 HIS A CA 1
ATOM 726 C C . HIS A 1 86 ? 6.303 -7.292 -8.057 1.00 93.88 86 HIS A C 1
ATOM 728 O O . HIS A 1 86 ? 7.227 -7.752 -8.726 1.00 93.88 86 HIS A O 1
ATOM 734 N N . LEU A 1 87 ? 5.494 -8.077 -7.337 1.00 94.19 87 LEU A N 1
ATOM 735 C CA . LEU A 1 87 ? 5.582 -9.537 -7.344 1.00 94.19 87 LEU A CA 1
ATOM 736 C C . LEU A 1 87 ? 5.364 -10.102 -8.754 1.00 94.19 87 LEU A C 1
ATOM 738 O O . LEU A 1 87 ? 6.147 -10.931 -9.209 1.00 94.19 87 LEU A O 1
ATOM 742 N N . ALA A 1 88 ? 4.346 -9.628 -9.474 1.00 94.50 88 ALA A N 1
ATOM 743 C CA . ALA A 1 88 ? 4.089 -10.060 -10.843 1.00 94.50 88 ALA A CA 1
ATOM 744 C C . ALA A 1 88 ? 5.251 -9.696 -11.790 1.00 94.50 88 ALA A C 1
ATOM 746 O O . ALA A 1 88 ? 5.608 -10.504 -12.645 1.00 94.50 88 ALA A O 1
ATOM 747 N N . LEU A 1 89 ? 5.894 -8.533 -11.614 1.00 91.88 89 LEU A N 1
ATOM 748 C CA . LEU A 1 89 ? 7.101 -8.158 -12.366 1.00 91.88 89 LEU A CA 1
ATOM 749 C C . LEU A 1 89 ? 8.290 -9.082 -12.071 1.00 91.88 89 LEU A C 1
ATOM 751 O O . LEU A 1 89 ? 8.987 -9.483 -13.003 1.00 91.88 89 LEU A O 1
ATOM 755 N N . LEU A 1 90 ? 8.506 -9.442 -10.803 1.00 89.94 90 LEU A N 1
ATOM 756 C CA . LEU A 1 90 ? 9.535 -10.405 -10.395 1.00 89.94 90 LEU A CA 1
ATOM 757 C C . LEU A 1 90 ? 9.301 -11.781 -11.019 1.00 89.94 90 LEU A C 1
ATOM 759 O O . LEU A 1 90 ? 10.223 -12.401 -11.541 1.00 89.94 90 LEU A O 1
ATOM 763 N N . MET A 1 91 ? 8.061 -12.254 -11.018 1.00 90.69 91 MET A N 1
ATOM 764 C CA . MET A 1 91 ? 7.729 -13.531 -11.644 1.00 90.69 91 MET A CA 1
ATOM 765 C C . MET A 1 91 ? 7.895 -13.472 -13.163 1.00 90.69 91 MET A C 1
ATOM 767 O O . MET A 1 91 ? 8.463 -14.390 -13.755 1.00 90.69 91 MET A O 1
ATOM 771 N N . LYS A 1 92 ? 7.502 -12.354 -13.787 1.00 90.00 92 LYS A N 1
ATOM 772 C CA . LYS A 1 92 ? 7.713 -12.108 -15.217 1.00 90.00 92 LYS A CA 1
ATOM 773 C C . LYS A 1 92 ? 9.188 -12.153 -15.597 1.00 90.00 92 LYS A C 1
ATOM 775 O O . LYS A 1 92 ? 9.530 -12.764 -16.606 1.00 90.00 92 LYS A O 1
ATOM 780 N N . SER A 1 93 ? 10.061 -11.509 -14.817 1.00 86.19 93 SER A N 1
ATOM 781 C CA . SER A 1 93 ? 11.497 -11.462 -15.120 1.00 86.19 93 SER A CA 1
ATOM 782 C C . SER A 1 93 ? 12.148 -12.844 -15.052 1.00 86.19 93 SER A C 1
ATOM 784 O O . SER A 1 93 ? 13.097 -13.100 -15.789 1.00 86.19 93 SER A O 1
ATOM 786 N N . LYS A 1 94 ? 11.584 -13.748 -14.242 1.00 85.50 94 LYS A N 1
ATOM 787 C CA . LYS A 1 94 ? 11.994 -15.152 -14.123 1.00 85.50 94 LYS A CA 1
ATOM 788 C C . LYS A 1 94 ? 11.267 -16.119 -15.055 1.00 85.50 94 LYS A C 1
ATOM 790 O O . LYS A 1 94 ? 11.581 -17.305 -15.030 1.00 85.50 94 LYS A O 1
ATOM 795 N N . GLY A 1 95 ? 10.311 -15.649 -15.858 1.00 87.50 95 GLY A N 1
ATOM 796 C CA . GLY A 1 95 ? 9.477 -16.527 -16.683 1.00 87.50 95 GLY A CA 1
ATOM 797 C C . GLY A 1 95 ? 8.669 -17.531 -15.853 1.00 87.50 95 GLY A C 1
ATOM 798 O O . GLY A 1 95 ? 8.469 -18.661 -16.286 1.00 87.50 95 GLY A O 1
ATOM 799 N N . MET A 1 96 ? 8.263 -17.144 -14.640 1.00 89.81 96 MET A N 1
ATOM 800 C CA . MET A 1 96 ? 7.482 -17.988 -13.738 1.00 89.81 96 MET A CA 1
ATOM 801 C C . MET A 1 96 ? 5.982 -17.803 -13.964 1.00 89.81 96 MET A C 1
ATOM 803 O O . MET A 1 96 ? 5.491 -16.682 -14.106 1.00 89.81 96 MET A O 1
ATOM 807 N N . GLU A 1 97 ? 5.254 -18.914 -13.902 1.00 92.31 97 GLU A N 1
ATOM 808 C CA . GLU A 1 97 ? 3.791 -18.934 -13.892 1.00 92.31 97 GLU A CA 1
ATOM 809 C C . GLU A 1 97 ? 3.232 -18.403 -12.562 1.00 92.31 97 GLU A C 1
ATOM 811 O O . GLU A 1 97 ? 3.848 -18.649 -11.520 1.00 92.31 97 GLU A O 1
ATOM 816 N N . PRO A 1 98 ? 2.061 -17.734 -12.553 1.00 94.00 98 PRO A N 1
ATOM 817 C CA . PRO A 1 98 ? 1.403 -17.269 -11.332 1.00 94.00 98 PRO A CA 1
ATOM 818 C C . PRO A 1 98 ? 1.273 -18.365 -10.269 1.00 94.00 98 PRO A C 1
ATOM 820 O O . PRO A 1 98 ? 0.967 -19.516 -10.598 1.00 94.00 98 PRO A O 1
ATOM 823 N N . PRO A 1 99 ? 1.416 -18.031 -8.975 1.00 94.25 99 PRO A N 1
ATOM 824 C CA . PRO A 1 99 ? 1.206 -19.013 -7.932 1.00 94.25 99 PRO A CA 1
ATOM 825 C C . PRO A 1 99 ? -0.282 -19.354 -7.837 1.00 94.25 99 PRO A C 1
ATOM 827 O O . PRO A 1 99 ? -1.156 -18.512 -8.048 1.00 94.25 99 PRO A O 1
ATOM 830 N N . ARG A 1 100 ? -0.583 -20.588 -7.429 1.00 93.88 100 ARG A N 1
ATOM 831 C CA . ARG A 1 100 ? -1.965 -20.993 -7.142 1.00 93.88 100 ARG A CA 1
ATOM 832 C C . ARG A 1 100 ? -2.534 -20.271 -5.917 1.00 93.88 100 ARG A C 1
ATOM 834 O O . ARG A 1 100 ? -3.722 -19.967 -5.886 1.00 93.88 100 ARG A O 1
ATOM 841 N N . TYR A 1 101 ? -1.695 -20.017 -4.913 1.00 92.94 101 TYR A N 1
ATOM 842 C CA . TYR A 1 101 ? -2.101 -19.410 -3.649 1.00 92.94 101 TYR A CA 1
ATOM 843 C C . TYR A 1 101 ? -1.140 -18.303 -3.229 1.00 92.94 101 TYR A C 1
ATOM 845 O O . TYR A 1 101 ? 0.074 -18.486 -3.293 1.00 92.94 101 TYR A O 1
ATOM 853 N N . ILE A 1 102 ? -1.688 -17.201 -2.719 1.00 92.56 102 ILE A N 1
ATOM 854 C CA . ILE A 1 102 ? -0.940 -16.205 -1.943 1.00 92.56 102 ILE A CA 1
ATOM 855 C C . ILE A 1 102 ? -1.528 -16.163 -0.535 1.00 92.56 102 ILE A C 1
ATOM 857 O O . ILE A 1 102 ? -2.740 -16.025 -0.360 1.00 92.56 102 ILE A O 1
ATOM 861 N N . LEU A 1 103 ? -0.661 -16.286 0.470 1.00 89.50 103 LEU A N 1
ATOM 862 C CA . LEU A 1 103 ? -1.044 -16.242 1.875 1.00 89.50 103 LEU A CA 1
ATOM 863 C C . LEU A 1 103 ? -0.536 -14.955 2.519 1.00 89.50 103 LEU A C 1
ATOM 865 O O . LEU A 1 103 ? 0.629 -14.592 2.361 1.00 89.50 103 LEU A O 1
ATOM 869 N N . PHE A 1 104 ? -1.399 -14.302 3.295 1.00 86.69 104 PHE A N 1
ATOM 870 C CA . PHE A 1 104 ? -1.029 -13.141 4.102 1.00 86.69 104 PHE A CA 1
ATOM 871 C C . PHE A 1 104 ? -0.956 -13.514 5.579 1.00 86.69 104 PHE A C 1
ATOM 873 O O . PHE A 1 104 ? -1.790 -14.263 6.090 1.00 86.69 104 PHE A O 1
ATOM 880 N N . SER A 1 105 ? 0.039 -12.959 6.270 1.00 84.94 105 SER A N 1
ATOM 881 C CA . SER A 1 105 ? 0.236 -13.128 7.710 1.00 84.94 105 SER A CA 1
ATOM 882 C C . SER A 1 105 ? 0.542 -11.789 8.386 1.00 84.94 105 SER A C 1
ATOM 884 O O . SER A 1 105 ? 0.934 -10.820 7.727 1.00 84.94 105 SER A O 1
ATOM 886 N N . GLY A 1 106 ? 0.367 -11.723 9.710 1.00 83.50 106 GLY A N 1
ATOM 887 C CA . GLY A 1 106 ? 0.751 -10.564 10.520 1.00 83.50 106 GLY A CA 1
ATOM 888 C C . GLY A 1 106 ? 0.124 -9.252 10.035 1.00 83.50 106 GLY A C 1
ATOM 889 O O . GLY A 1 106 ? -1.084 -9.169 9.813 1.00 83.50 106 GLY A O 1
ATOM 890 N N . THR A 1 107 ? 0.949 -8.218 9.855 1.00 82.19 107 THR A N 1
ATOM 891 C CA . THR A 1 107 ? 0.510 -6.903 9.353 1.00 82.19 107 THR A CA 1
ATOM 892 C C . THR A 1 107 ? -0.076 -6.981 7.941 1.00 82.19 107 THR A C 1
ATOM 894 O O . THR A 1 107 ? -1.016 -6.249 7.639 1.00 82.19 107 THR A O 1
ATOM 897 N N . GLY A 1 108 ? 0.397 -7.909 7.101 1.00 84.44 108 GLY A N 1
ATOM 898 C CA . GLY A 1 108 ? -0.168 -8.133 5.768 1.00 84.44 108 GLY A CA 1
ATOM 899 C C . GLY A 1 108 ? -1.643 -8.537 5.826 1.00 84.44 108 GLY A C 1
ATOM 900 O O . GLY A 1 108 ? -2.449 -8.018 5.058 1.00 84.44 108 GLY A O 1
ATOM 901 N N . SER A 1 109 ? -2.026 -9.378 6.795 1.00 85.88 109 SER A N 1
ATOM 902 C CA . SER A 1 109 ? -3.429 -9.769 7.009 1.00 85.88 109 SER A CA 1
ATOM 903 C C . SER A 1 109 ? -4.306 -8.578 7.401 1.00 85.88 109 SER A C 1
ATOM 905 O O . SER A 1 109 ? -5.435 -8.469 6.933 1.00 85.88 109 SER A O 1
ATOM 907 N N . LYS A 1 110 ? -3.782 -7.649 8.214 1.00 86.38 110 LYS A N 1
ATOM 908 C CA . LYS A 1 110 ? -4.506 -6.420 8.579 1.00 86.38 110 LYS A CA 1
ATOM 909 C C . LYS A 1 110 ? -4.772 -5.547 7.355 1.00 86.38 110 LYS A C 1
ATOM 911 O O . LYS A 1 110 ? -5.901 -5.118 7.155 1.00 86.38 110 LYS A O 1
ATOM 916 N N . VAL A 1 111 ? -3.753 -5.334 6.521 1.00 88.00 111 VAL A N 1
ATOM 917 C CA . VAL A 1 111 ? -3.857 -4.526 5.295 1.00 88.00 111 VAL A CA 1
ATOM 918 C C . VAL A 1 111 ? -4.925 -5.078 4.354 1.00 88.00 111 VAL A C 1
ATOM 920 O O . VAL A 1 111 ? -5.782 -4.319 3.909 1.00 88.00 111 VAL A O 1
ATOM 923 N N . VAL A 1 112 ? -4.921 -6.387 4.080 1.00 90.81 112 VAL A N 1
ATOM 924 C CA . VAL A 1 112 ? -5.912 -6.977 3.162 1.00 90.81 112 VAL A CA 1
ATOM 925 C C . VAL A 1 112 ? -7.329 -6.965 3.736 1.00 90.81 112 VAL A C 1
ATOM 927 O O . VAL A 1 112 ? -8.270 -6.784 2.977 1.00 90.81 112 VAL A O 1
ATOM 930 N N . ASN A 1 113 ? -7.492 -7.067 5.059 1.00 88.94 113 ASN A N 1
ATOM 931 C CA . ASN A 1 113 ? -8.806 -6.984 5.712 1.00 88.94 113 ASN A CA 1
ATOM 932 C C . ASN A 1 113 ? -9.384 -5.563 5.730 1.00 88.94 113 ASN A C 1
ATOM 934 O O . ASN A 1 113 ? -10.601 -5.390 5.811 1.00 88.94 113 ASN A O 1
ATOM 938 N N . ILE A 1 114 ? -8.517 -4.549 5.693 1.00 89.94 114 ILE A N 1
ATOM 939 C CA . ILE A 1 114 ? -8.922 -3.150 5.536 1.00 89.94 114 ILE A CA 1
ATOM 940 C C . ILE A 1 114 ? -9.269 -2.870 4.067 1.00 89.94 114 ILE A C 1
ATOM 942 O O . ILE A 1 114 ? -10.269 -2.211 3.792 1.00 89.94 114 ILE A O 1
ATOM 946 N N . ALA A 1 115 ? -8.474 -3.391 3.125 1.00 88.19 115 ALA A N 1
ATOM 947 C CA . ALA A 1 115 ? -8.674 -3.177 1.692 1.00 88.19 115 ALA A CA 1
ATOM 948 C C . ALA A 1 115 ? -9.868 -3.960 1.108 1.00 88.19 115 ALA A C 1
ATOM 950 O O . ALA A 1 115 ? -10.572 -3.422 0.256 1.00 88.19 115 ALA A O 1
ATOM 951 N N . ASP A 1 116 ? -10.123 -5.197 1.558 1.00 88.38 116 ASP A N 1
ATOM 952 C CA . ASP A 1 116 ? -11.315 -5.976 1.196 1.00 88.38 116 ASP A CA 1
ATOM 953 C C . ASP A 1 116 ? -12.263 -6.107 2.388 1.00 88.38 116 ASP A C 1
ATOM 955 O O . ASP A 1 116 ? -12.065 -6.951 3.267 1.00 88.38 116 ASP A O 1
ATOM 959 N N . PRO A 1 117 ? -13.331 -5.302 2.439 1.00 68.19 117 PRO A N 1
ATOM 960 C CA . PRO A 1 117 ? -14.284 -5.395 3.525 1.00 68.19 117 PRO A CA 1
ATOM 961 C C . PRO A 1 117 ? -15.150 -6.669 3.468 1.00 68.19 117 PRO A C 1
ATOM 963 O O . PRO A 1 117 ? -15.811 -6.974 4.470 1.00 68.19 117 PRO A O 1
ATOM 966 N N . GLY A 1 118 ? -15.175 -7.383 2.333 1.00 70.88 118 GLY A N 1
ATOM 967 C CA . GLY A 1 118 ? -16.005 -8.564 2.096 1.00 70.88 118 GLY A CA 1
ATOM 968 C C . GLY A 1 118 ? -15.497 -9.846 2.766 1.00 70.88 118 GLY A C 1
ATOM 969 O O . GLY A 1 118 ? -14.352 -9.949 3.199 1.00 70.88 118 GLY A O 1
ATOM 970 N N . GLN A 1 119 ? -16.360 -10.863 2.844 1.00 68.50 119 GLN A N 1
ATOM 971 C CA . GLN A 1 119 ? -15.958 -12.184 3.335 1.00 68.50 119 GLN A CA 1
ATOM 972 C C . GLN A 1 119 ? -15.046 -12.884 2.313 1.00 68.50 119 GLN A C 1
ATOM 974 O O . GLN A 1 119 ? -15.354 -12.927 1.122 1.00 68.50 119 GLN A O 1
ATOM 979 N N . GLY A 1 120 ? -13.936 -13.459 2.788 1.00 75.19 120 GLY A N 1
ATOM 980 C CA . GLY A 1 120 ? -13.085 -14.356 1.998 1.00 75.19 120 GLY A CA 1
ATOM 981 C C . GLY A 1 120 ? -12.163 -13.697 0.965 1.00 75.19 120 GLY A C 1
ATOM 982 O O . GLY A 1 120 ? -11.733 -14.386 0.047 1.00 75.19 120 GLY A O 1
ATOM 983 N N . LEU A 1 121 ? -11.858 -12.396 1.084 1.00 89.69 121 LEU A N 1
ATOM 984 C CA . LEU A 1 121 ? -10.931 -11.668 0.191 1.00 89.69 121 LEU A CA 1
ATOM 985 C C . LEU A 1 121 ? -11.277 -11.778 -1.306 1.00 89.69 121 LEU A C 1
ATOM 987 O O . LEU A 1 121 ? -10.392 -11.787 -2.169 1.00 89.69 121 LEU A O 1
ATOM 991 N N . ARG A 1 122 ? -12.565 -11.923 -1.636 1.00 92.56 122 ARG A N 1
ATOM 992 C CA . ARG A 1 122 ? -13.011 -12.177 -3.009 1.00 92.56 122 ARG A CA 1
ATOM 993 C C . ARG A 1 122 ? -12.645 -11.033 -3.953 1.00 92.56 122 ARG A C 1
ATOM 995 O O . ARG A 1 122 ? -12.143 -11.296 -5.045 1.00 92.56 122 ARG A O 1
ATOM 1002 N N . ASN A 1 123 ? -12.872 -9.783 -3.547 1.00 94.50 123 ASN A N 1
ATOM 1003 C CA . ASN A 1 123 ? -12.603 -8.636 -4.408 1.00 94.50 123 ASN A CA 1
ATOM 1004 C C . ASN A 1 123 ? -11.097 -8.453 -4.610 1.00 94.50 123 ASN A C 1
ATOM 1006 O O . ASN A 1 123 ? -10.664 -8.137 -5.715 1.00 94.50 123 ASN A O 1
ATOM 1010 N N . LEU A 1 124 ? -10.282 -8.689 -3.581 1.00 95.50 124 LEU A N 1
ATOM 1011 C CA . LEU A 1 124 ? -8.827 -8.673 -3.737 1.00 95.50 124 LEU A CA 1
ATOM 1012 C C . LEU A 1 124 ? -8.320 -9.847 -4.573 1.00 95.50 124 LEU A C 1
ATOM 1014 O O . LEU A 1 124 ? -7.367 -9.677 -5.326 1.00 95.50 124 LEU A O 1
ATOM 1018 N N . THR A 1 125 ? -8.953 -11.016 -4.497 1.00 95.88 125 THR A N 1
ATOM 1019 C CA . THR A 1 125 ? -8.595 -12.171 -5.332 1.00 95.88 125 THR A CA 1
ATOM 1020 C C . THR A 1 125 ? -8.859 -11.880 -6.808 1.00 95.88 125 THR A C 1
ATOM 1022 O O . THR A 1 125 ? -7.963 -12.036 -7.638 1.00 95.88 125 THR A O 1
ATOM 1025 N N . GLU A 1 126 ? -10.057 -11.400 -7.148 1.00 95.62 126 GLU A N 1
ATOM 1026 C CA . GLU A 1 126 ? -10.407 -10.974 -8.510 1.00 95.62 126 GLU A CA 1
ATOM 1027 C C . GLU A 1 126 ? -9.444 -9.871 -9.007 1.00 95.62 126 GLU A C 1
ATOM 1029 O O . GLU A 1 126 ? -8.912 -9.960 -10.116 1.00 95.62 126 GLU A O 1
ATOM 1034 N N . PHE A 1 127 ? -9.127 -8.888 -8.158 1.00 97.00 127 PHE A N 1
ATOM 1035 C CA . PHE A 1 127 ? -8.186 -7.812 -8.483 1.00 97.00 127 PHE A CA 1
ATOM 1036 C C . PHE A 1 127 ? -6.740 -8.300 -8.664 1.00 97.00 127 PHE A C 1
ATOM 1038 O O . PHE A 1 127 ? -6.057 -7.881 -9.593 1.00 97.00 127 PHE A O 1
ATOM 1045 N N . THR A 1 128 ? -6.273 -9.242 -7.844 1.00 97.19 128 THR A N 1
ATOM 1046 C CA . THR A 1 128 ? -4.940 -9.854 -7.984 1.00 97.19 128 THR A CA 1
ATOM 1047 C C . THR A 1 128 ? -4.810 -10.561 -9.319 1.00 97.19 128 THR A C 1
ATOM 1049 O O . THR A 1 128 ? -3.822 -10.374 -10.025 1.00 97.19 128 THR A O 1
ATOM 1052 N N . ASN A 1 129 ? -5.826 -11.343 -9.694 1.00 97.19 129 ASN A N 1
ATOM 1053 C CA . ASN A 1 129 ? -5.848 -12.017 -10.985 1.00 97.19 129 ASN A CA 1
ATOM 1054 C C . ASN A 1 129 ? -5.804 -11.009 -12.139 1.00 97.19 129 ASN A C 1
ATOM 1056 O O . ASN A 1 129 ? -5.082 -11.246 -13.104 1.00 97.19 129 ASN A O 1
ATOM 1060 N N . LEU A 1 130 ? -6.508 -9.874 -12.029 1.00 97.25 130 LEU A N 1
ATOM 1061 C CA . LEU A 1 130 ? -6.439 -8.791 -13.016 1.00 97.25 130 LEU A CA 1
ATOM 1062 C C . LEU A 1 130 ? -5.013 -8.235 -13.157 1.00 97.25 130 LEU A C 1
ATOM 1064 O O . LEU A 1 130 ? -4.520 -8.129 -14.279 1.00 97.25 130 LEU A O 1
ATOM 1068 N N . ILE A 1 131 ? -4.340 -7.935 -12.040 1.00 97.75 131 ILE A N 1
ATOM 1069 C CA . ILE A 1 131 ? -2.964 -7.412 -12.047 1.00 97.75 131 ILE A CA 1
ATOM 1070 C C . ILE A 1 131 ? -2.006 -8.423 -12.685 1.00 97.75 131 ILE A C 1
ATOM 1072 O O . ILE A 1 131 ? -1.254 -8.073 -13.592 1.00 97.75 131 ILE A O 1
ATOM 1076 N N . PHE A 1 132 ? -2.043 -9.687 -12.253 1.00 97.44 132 PHE A N 1
ATOM 1077 C CA . PHE A 1 132 ? -1.181 -10.736 -12.806 1.00 97.44 132 PHE A CA 1
ATOM 1078 C C . PHE A 1 132 ? -1.429 -10.951 -14.300 1.00 97.44 132 PHE A C 1
ATOM 1080 O O . PHE A 1 132 ? -0.476 -11.059 -15.070 1.00 97.44 132 PHE A O 1
ATOM 1087 N N . LYS A 1 133 ? -2.700 -10.972 -14.717 1.00 96.31 133 LYS A N 1
ATOM 1088 C CA . LYS A 1 133 ? -3.096 -11.102 -16.120 1.00 96.31 133 LYS A CA 1
ATOM 1089 C C . LYS A 1 133 ? -2.484 -9.992 -16.976 1.00 96.31 133 LYS A C 1
ATOM 1091 O O . LYS A 1 133 ? -1.880 -10.287 -18.005 1.00 96.31 133 LYS A O 1
ATOM 1096 N N . ASP A 1 134 ? -2.623 -8.739 -16.543 1.00 96.31 134 ASP A N 1
ATOM 1097 C CA . ASP A 1 134 ? -2.111 -7.565 -17.258 1.00 96.31 134 ASP A CA 1
ATOM 1098 C C . ASP A 1 134 ? -0.574 -7.548 -17.296 1.00 96.31 134 ASP A C 1
ATOM 1100 O O . ASP A 1 134 ? 0.025 -7.392 -18.359 1.00 96.31 134 ASP A O 1
ATOM 1104 N N . VAL A 1 135 ? 0.089 -7.794 -16.160 1.00 94.81 135 VAL A N 1
ATOM 1105 C CA . VAL A 1 135 ? 1.557 -7.758 -16.074 1.00 94.81 135 VAL A CA 1
ATOM 1106 C C . VAL A 1 135 ? 2.201 -8.885 -16.878 1.00 94.81 135 VAL A C 1
ATOM 1108 O O . VAL A 1 135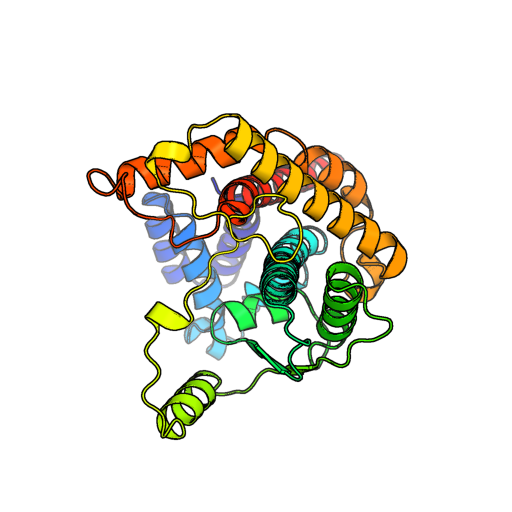 ? 3.156 -8.634 -17.620 1.00 94.81 135 VAL A O 1
ATOM 1111 N N . LEU A 1 136 ? 1.698 -10.115 -16.765 1.00 93.69 136 LEU A N 1
ATOM 1112 C CA . LEU A 1 136 ? 2.263 -11.279 -17.453 1.00 93.69 136 LEU A CA 1
ATOM 1113 C C . LEU A 1 136 ? 1.804 -11.401 -18.910 1.00 93.69 136 LEU A C 1
ATOM 1115 O O . LEU A 1 136 ? 2.423 -12.137 -19.672 1.00 93.69 136 LEU A O 1
ATOM 1119 N N . GLY A 1 137 ? 0.765 -10.668 -19.322 1.00 93.38 137 GLY A N 1
ATOM 1120 C CA . GLY A 1 137 ? 0.205 -10.760 -20.672 1.00 93.38 137 GLY A CA 1
ATOM 1121 C C . GLY A 1 137 ? -0.496 -12.094 -20.939 1.00 93.38 137 GLY A C 1
ATOM 1122 O O . GLY A 1 137 ? -0.510 -12.574 -22.071 1.00 93.38 137 GLY A O 1
ATOM 1123 N N . MET A 1 138 ? -1.052 -12.716 -19.898 1.00 91.88 138 MET A N 1
ATOM 1124 C CA . MET A 1 138 ? -1.732 -14.009 -19.989 1.00 91.88 138 MET A CA 1
ATOM 1125 C C . MET A 1 138 ? -3.228 -13.829 -20.294 1.00 91.88 138 MET A C 1
ATOM 1127 O O . MET A 1 138 ? -3.822 -12.822 -19.910 1.00 91.88 138 MET A O 1
ATOM 1131 N N . PRO A 1 139 ? -3.895 -14.802 -20.942 1.00 89.50 139 PRO A N 1
ATOM 1132 C CA . PRO A 1 139 ? -5.336 -14.717 -21.190 1.00 89.50 139 PRO A CA 1
ATOM 1133 C C . PRO A 1 139 ? -6.162 -14.866 -19.902 1.00 89.50 139 PRO A C 1
ATOM 1135 O O . PRO A 1 139 ? -7.204 -14.220 -19.749 1.00 89.50 139 PRO A O 1
ATOM 1138 N N . SER A 1 140 ? -5.684 -15.688 -18.965 1.00 90.94 140 SER A N 1
ATOM 1139 C CA . SER A 1 140 ? -6.348 -16.004 -17.701 1.00 90.94 140 SER A CA 1
ATOM 1140 C C . SER A 1 140 ? -5.336 -16.363 -16.617 1.00 90.94 140 SER A C 1
ATOM 1142 O O . SER A 1 140 ? -4.327 -17.001 -16.906 1.00 90.94 140 SER A O 1
ATOM 1144 N N . VAL A 1 141 ? -5.660 -16.020 -15.372 1.00 94.31 141 VAL A N 1
ATOM 1145 C CA . VAL A 1 141 ? -4.928 -16.411 -14.161 1.00 94.31 141 VAL A CA 1
ATOM 1146 C C . VAL A 1 141 ? -5.950 -16.958 -13.161 1.00 94.31 141 VAL A C 1
ATOM 1148 O O . VAL A 1 141 ? -7.079 -16.469 -13.118 1.00 94.31 141 VAL A O 1
ATOM 1151 N N . SER A 1 142 ? -5.581 -18.002 -12.415 1.00 93.69 142 SER A N 1
ATOM 1152 C CA . SER A 1 142 ? -6.442 -18.664 -11.423 1.00 93.69 142 SER A CA 1
ATOM 1153 C C . SER A 1 142 ? -5.730 -18.762 -10.072 1.00 93.69 142 SER A C 1
ATOM 1155 O O . SER A 1 142 ? -5.408 -19.850 -9.592 1.00 93.69 142 SER A O 1
ATOM 1157 N N . LEU A 1 143 ? -5.457 -17.602 -9.486 1.00 95.75 143 LEU A N 1
ATOM 1158 C CA . LEU A 1 143 ? -4.823 -17.434 -8.185 1.00 95.75 143 LEU A CA 1
ATOM 1159 C C . LEU A 1 143 ? -5.881 -17.195 -7.105 1.00 95.75 143 LEU A C 1
ATOM 1161 O O . LEU A 1 143 ? -6.818 -16.426 -7.319 1.00 95.75 143 LEU A O 1
ATOM 1165 N N . GLU A 1 144 ? -5.708 -17.806 -5.933 1.00 94.69 144 GLU A N 1
ATOM 1166 C CA . GLU A 1 144 ? -6.554 -17.584 -4.754 1.00 94.69 144 GLU A CA 1
ATOM 1167 C C . GLU A 1 144 ? -5.777 -16.931 -3.601 1.00 94.69 144 GLU A C 1
ATOM 1169 O O . GLU A 1 144 ? -4.668 -17.355 -3.256 1.00 94.69 144 GLU A O 1
ATOM 1174 N N . LEU A 1 145 ? -6.377 -15.928 -2.955 1.00 93.50 145 LEU A N 1
ATOM 1175 C CA . LEU A 1 145 ? -5.853 -15.380 -1.705 1.00 93.50 145 LEU A CA 1
ATOM 1176 C C . LEU A 1 145 ? -6.390 -16.181 -0.523 1.00 93.50 145 LEU A C 1
ATOM 1178 O O . LEU A 1 145 ? -7.586 -16.460 -0.448 1.00 93.50 145 LEU A O 1
ATOM 1182 N N . LYS A 1 146 ? -5.515 -16.530 0.423 1.00 88.19 146 LYS A N 1
ATOM 1183 C CA . LYS A 1 146 ? -5.903 -17.270 1.629 1.00 88.19 146 LYS A CA 1
ATOM 1184 C C . LYS A 1 146 ? -5.401 -16.603 2.899 1.00 88.19 146 LYS A C 1
ATOM 1186 O O . LYS A 1 146 ? -4.304 -16.047 2.958 1.00 88.19 146 LYS A O 1
ATOM 1191 N N . GLN A 1 147 ? -6.219 -16.716 3.934 1.00 86.00 147 GLN A N 1
ATOM 1192 C CA . GLN A 1 147 ? -5.862 -16.419 5.312 1.00 86.00 147 GLN A CA 1
ATOM 1193 C C . GLN A 1 147 ? -6.115 -17.668 6.140 1.00 86.00 147 GLN A C 1
ATOM 1195 O O . GLN A 1 147 ? -7.089 -18.384 5.919 1.00 86.00 147 GLN A O 1
ATOM 1200 N N . TYR A 1 148 ? -5.210 -17.923 7.070 1.00 81.75 148 TYR A N 1
ATOM 1201 C CA . TYR A 1 148 ? -5.328 -18.988 8.050 1.00 8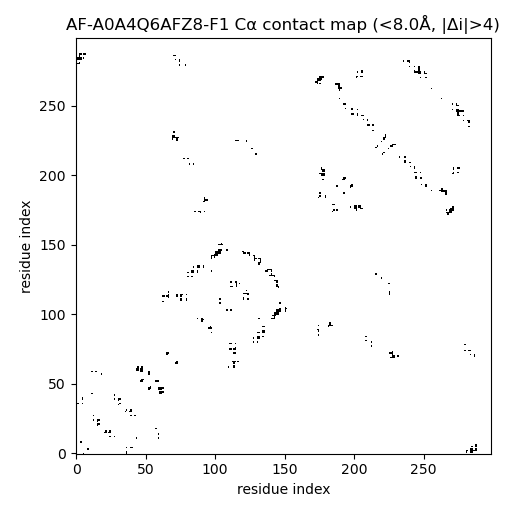1.75 148 TYR A CA 1
ATOM 1202 C C . TYR A 1 148 ? -5.221 -18.365 9.430 1.00 81.75 148 TYR A C 1
ATOM 1204 O O . TYR A 1 148 ? -4.537 -17.351 9.578 1.00 81.75 148 TYR A O 1
ATOM 1212 N N . ASP A 1 149 ? -5.871 -18.979 10.416 1.00 77.12 149 ASP A N 1
ATOM 1213 C CA . ASP A 1 149 ? -5.880 -18.480 11.795 1.00 77.12 149 ASP A CA 1
ATOM 1214 C C . ASP A 1 149 ? -4.463 -18.419 12.375 1.00 77.12 149 ASP A C 1
ATOM 1216 O O . ASP A 1 149 ? -4.082 -17.445 13.025 1.00 77.12 149 ASP A O 1
ATOM 1220 N N . GLU A 1 150 ? -3.640 -19.415 12.039 1.00 79.88 150 GLU A N 1
ATOM 1221 C CA . GLU A 1 150 ? -2.246 -19.504 12.464 1.00 79.88 150 GLU A CA 1
ATOM 1222 C C . GLU A 1 150 ? -1.298 -19.530 11.255 1.00 79.88 150 GLU A C 1
ATOM 1224 O O . GLU A 1 150 ? -0.698 -20.551 10.910 1.00 79.88 150 GLU A O 1
ATOM 1229 N N . PRO A 1 151 ? -1.123 -18.390 10.565 1.00 75.06 151 PRO A N 1
ATOM 1230 C CA . PRO A 1 151 ? -0.397 -18.360 9.301 1.00 75.06 151 PRO A CA 1
ATOM 1231 C C . PRO A 1 151 ? 1.106 -18.614 9.492 1.00 75.06 151 PRO A C 1
ATOM 1233 O O . PRO A 1 151 ? 1.770 -19.108 8.584 1.00 75.06 151 PRO A O 1
ATOM 1236 N N . LYS A 1 152 ? 1.646 -18.330 10.688 1.00 75.88 152 LYS A N 1
ATOM 1237 C CA . LYS A 1 152 ? 3.043 -18.630 11.033 1.00 75.88 152 LYS A CA 1
ATOM 1238 C C . LYS A 1 152 ? 3.311 -20.134 11.098 1.00 75.88 152 LYS A C 1
ATOM 1240 O O . LYS A 1 152 ? 4.394 -20.555 10.703 1.00 75.88 152 LYS A O 1
ATOM 1245 N N . GLU A 1 153 ? 2.341 -20.945 11.527 1.00 82.56 153 GLU A N 1
ATOM 1246 C CA . GLU A 1 153 ? 2.509 -22.402 11.548 1.00 82.56 153 GLU A CA 1
ATOM 1247 C C . GLU A 1 153 ? 2.673 -22.981 10.145 1.00 82.56 153 GLU A C 1
ATOM 1249 O O . GLU A 1 153 ? 3.462 -23.901 9.943 1.00 82.56 153 GLU A O 1
ATOM 1254 N N . ILE A 1 154 ? 1.955 -22.437 9.161 1.00 79.00 154 ILE A N 1
ATOM 1255 C CA . ILE A 1 154 ? 2.024 -22.905 7.771 1.00 79.00 154 ILE A CA 1
ATOM 1256 C C . ILE A 1 154 ? 3.410 -22.646 7.192 1.00 79.00 154 ILE A C 1
ATOM 1258 O O . ILE A 1 154 ? 4.008 -23.550 6.608 1.00 79.00 154 ILE A O 1
ATOM 1262 N N . THR A 1 155 ? 3.949 -21.444 7.403 1.00 74.69 155 THR A N 1
ATOM 1263 C CA . THR A 1 155 ? 5.309 -21.105 6.971 1.00 74.69 155 THR A CA 1
ATOM 1264 C C . THR A 1 155 ? 6.343 -22.016 7.638 1.00 74.69 155 THR A C 1
ATOM 1266 O O . THR A 1 155 ? 7.237 -22.526 6.962 1.00 74.69 155 THR A O 1
ATOM 1269 N N . CYS A 1 156 ? 6.193 -22.295 8.940 1.00 78.19 156 CYS A N 1
ATOM 1270 C CA . CYS A 1 156 ? 7.067 -23.226 9.657 1.00 78.19 156 CYS A CA 1
ATOM 1271 C C . CYS A 1 156 ? 6.974 -24.656 9.105 1.00 78.19 156 CYS A C 1
ATOM 1273 O O . CYS A 1 156 ? 8.006 -25.285 8.889 1.00 78.19 156 CYS A O 1
ATOM 1275 N N . LYS A 1 157 ? 5.764 -25.160 8.824 1.00 81.38 157 LYS A N 1
ATOM 1276 C CA . LYS A 1 157 ? 5.562 -26.487 8.217 1.00 81.38 157 LYS A CA 1
ATOM 1277 C C . LYS A 1 157 ? 6.249 -26.594 6.859 1.00 81.38 157 LYS A C 1
ATOM 1279 O O . LYS A 1 157 ? 6.895 -27.599 6.601 1.00 81.38 157 LYS A O 1
ATOM 1284 N N . GLY A 1 158 ? 6.166 -25.557 6.024 1.00 76.88 158 GLY A N 1
ATOM 1285 C CA . GLY A 1 158 ? 6.873 -25.524 4.741 1.00 76.88 158 GLY A CA 1
ATOM 1286 C C . GLY A 1 158 ? 8.390 -25.671 4.897 1.00 76.88 158 GLY A C 1
ATOM 1287 O O . GLY A 1 158 ? 9.002 -26.451 4.177 1.00 76.88 158 GLY A O 1
ATOM 1288 N N . SER A 1 159 ? 8.976 -24.981 5.881 1.00 75.12 159 SER A N 1
ATOM 1289 C CA . SER A 1 159 ? 10.405 -25.101 6.201 1.00 75.12 159 SER A CA 1
ATOM 1290 C C . SER A 1 159 ? 10.775 -26.500 6.712 1.00 75.12 159 SER A C 1
ATOM 1292 O O . SER A 1 159 ? 11.755 -27.082 6.262 1.00 75.12 159 SER A O 1
ATOM 1294 N N . LEU A 1 160 ? 9.959 -27.078 7.602 1.00 82.81 160 LEU A N 1
ATOM 1295 C CA . LEU A 1 160 ? 10.191 -28.417 8.162 1.00 82.81 160 LEU A CA 1
ATOM 1296 C C . LEU A 1 160 ? 10.073 -29.546 7.130 1.00 82.81 160 LEU A C 1
ATOM 1298 O O . LEU A 1 160 ? 10.716 -30.575 7.295 1.00 82.81 160 LEU A O 1
ATOM 1302 N N . LEU A 1 161 ? 9.240 -29.372 6.101 1.00 84.69 161 LEU A N 1
ATOM 1303 C CA . LEU A 1 161 ? 9.043 -30.347 5.021 1.00 84.69 161 LEU A CA 1
ATOM 1304 C C . LEU A 1 161 ? 10.052 -30.180 3.871 1.00 84.69 161 LEU A C 1
ATOM 1306 O O . LEU A 1 161 ? 10.003 -30.928 2.895 1.00 84.69 161 LEU A O 1
ATOM 1310 N N . CYS A 1 162 ? 10.928 -29.176 3.937 1.00 77.69 162 CYS A N 1
ATOM 1311 C CA . CYS A 1 162 ? 11.935 -28.940 2.915 1.00 77.69 162 CYS A CA 1
ATOM 1312 C C . CYS A 1 162 ? 13.159 -29.831 3.163 1.00 77.69 162 CYS A C 1
ATOM 1314 O O . CYS A 1 162 ? 14.116 -29.425 3.816 1.00 77.69 162 CYS A O 1
ATOM 1316 N N . ASP A 1 163 ? 13.162 -31.024 2.571 1.00 80.38 163 ASP A N 1
ATOM 1317 C CA . ASP A 1 163 ? 14.283 -31.976 2.671 1.00 80.38 163 ASP A CA 1
ATOM 1318 C C . ASP A 1 163 ? 15.512 -31.575 1.825 1.00 80.38 163 ASP A C 1
ATOM 1320 O O . ASP A 1 163 ? 16.513 -32.292 1.770 1.00 80.38 163 ASP A O 1
ATOM 1324 N N . GLN A 1 164 ? 15.450 -30.435 1.130 1.00 79.81 164 GLN A N 1
ATOM 1325 C CA . GLN A 1 164 ? 16.511 -29.948 0.252 1.00 79.81 164 GLN A CA 1
ATOM 1326 C C . GLN A 1 164 ? 17.267 -28.786 0.890 1.00 79.81 164 GLN A C 1
ATOM 1328 O O . GLN A 1 164 ? 16.682 -27.767 1.258 1.00 79.81 164 GLN A O 1
ATOM 1333 N N . PHE A 1 165 ? 18.595 -28.904 0.944 1.00 77.81 165 PHE A N 1
ATOM 1334 C CA . PHE A 1 165 ? 19.455 -27.761 1.223 1.00 77.81 165 PHE A CA 1
ATOM 1335 C C . PHE A 1 165 ? 19.512 -26.870 -0.020 1.00 77.81 165 PHE A C 1
ATOM 1337 O O . PHE A 1 165 ? 20.174 -27.192 -1.008 1.00 77.81 165 PHE A O 1
ATOM 1344 N N . ILE A 1 166 ? 18.796 -25.751 0.022 1.00 76.94 166 ILE A N 1
ATOM 1345 C CA . ILE A 1 166 ? 18.796 -24.759 -1.050 1.00 76.94 166 ILE A 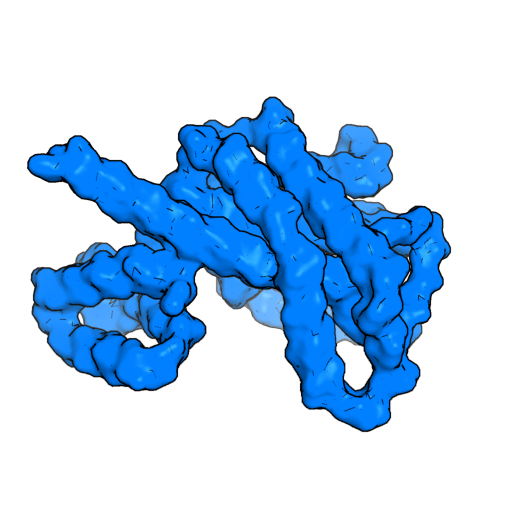CA 1
ATOM 1346 C C . ILE A 1 166 ? 19.819 -23.684 -0.692 1.00 76.94 166 ILE A C 1
ATOM 1348 O O . ILE A 1 166 ? 19.658 -22.976 0.302 1.00 76.94 166 ILE A O 1
ATOM 1352 N N . ASN A 1 167 ? 20.862 -23.531 -1.513 1.00 78.62 167 ASN A N 1
ATOM 1353 C CA . ASN A 1 167 ? 21.736 -22.368 -1.400 1.00 78.62 167 ASN A CA 1
ATOM 1354 C C . ASN A 1 167 ? 20.947 -21.123 -1.834 1.00 78.62 167 ASN A C 1
ATOM 1356 O O . ASN A 1 167 ? 20.659 -20.941 -3.019 1.00 78.62 167 ASN A O 1
ATOM 1360 N N . THR A 1 168 ? 20.587 -20.286 -0.864 1.00 76.62 168 THR A N 1
ATOM 1361 C CA . THR A 1 168 ? 19.743 -19.109 -1.081 1.00 76.62 168 THR A CA 1
ATOM 1362 C C . THR A 1 168 ? 20.409 -18.073 -1.979 1.00 76.62 168 THR A C 1
ATOM 1364 O O . THR A 1 168 ? 19.708 -17.390 -2.720 1.00 76.62 168 THR A O 1
ATOM 1367 N N . ASP A 1 169 ? 21.741 -18.000 -2.007 1.00 76.31 169 ASP A N 1
ATOM 1368 C CA . ASP A 1 169 ? 22.463 -17.057 -2.866 1.00 76.31 169 ASP A CA 1
ATOM 1369 C C . ASP A 1 169 ? 22.245 -17.340 -4.356 1.00 76.31 169 ASP A C 1
ATOM 1371 O O . ASP A 1 169 ? 22.225 -16.414 -5.162 1.00 76.31 169 ASP A O 1
ATOM 1375 N N . ASN A 1 170 ? 21.966 -18.596 -4.719 1.00 73.00 170 ASN A N 1
ATOM 1376 C CA . ASN A 1 170 ? 21.710 -18.994 -6.105 1.00 73.00 170 ASN A CA 1
ATOM 1377 C C . ASN A 1 170 ? 20.288 -18.663 -6.586 1.00 73.00 170 ASN A C 1
ATOM 1379 O O . ASN A 1 170 ? 20.011 -18.753 -7.781 1.00 73.00 170 ASN A O 1
ATOM 1383 N N . ILE A 1 171 ? 19.377 -18.323 -5.670 1.00 74.31 171 ILE A N 1
ATOM 1384 C CA . ILE A 1 171 ? 17.969 -18.026 -5.981 1.00 74.31 171 ILE A CA 1
ATOM 1385 C C . ILE A 1 171 ? 17.572 -16.590 -5.630 1.00 74.31 171 ILE A C 1
ATOM 1387 O O . ILE A 1 171 ? 16.455 -16.172 -5.938 1.00 74.31 171 ILE A O 1
ATOM 1391 N N . LYS A 1 172 ? 18.468 -15.817 -5.002 1.00 77.81 172 LYS A N 1
ATOM 1392 C CA . LYS A 1 172 ? 18.250 -14.395 -4.733 1.00 77.81 172 LYS A CA 1
ATOM 1393 C C . LYS A 1 172 ? 18.109 -13.640 -6.044 1.00 77.81 172 LYS A C 1
ATOM 1395 O O . LYS A 1 172 ? 18.871 -13.821 -6.990 1.00 77.81 172 LYS A O 1
ATOM 1400 N N . THR A 1 173 ? 17.095 -12.795 -6.125 1.00 78.44 173 THR A N 1
ATOM 1401 C CA . THR A 1 173 ? 16.847 -11.958 -7.295 1.00 78.44 173 THR A CA 1
ATOM 1402 C C . THR A 1 173 ? 16.175 -10.684 -6.853 1.00 78.44 173 THR A C 1
ATOM 1404 O O . THR A 1 173 ? 15.216 -10.712 -6.085 1.00 78.44 173 THR A O 1
ATOM 1407 N N . VAL A 1 174 ? 16.661 -9.579 -7.402 1.00 82.62 174 VAL A N 1
ATOM 1408 C CA . VAL A 1 174 ? 16.134 -8.250 -7.147 1.00 82.62 174 VAL A CA 1
ATOM 1409 C C . VAL A 1 174 ? 15.639 -7.663 -8.458 1.00 82.62 174 VAL A C 1
ATOM 1411 O O . VAL A 1 174 ? 16.409 -7.443 -9.391 1.00 82.62 174 VAL A O 1
ATOM 1414 N N . VAL A 1 175 ? 14.341 -7.368 -8.526 1.00 84.06 175 VAL A N 1
ATOM 1415 C CA . VAL A 1 175 ? 13.832 -6.428 -9.527 1.00 84.06 175 VAL A CA 1
ATOM 141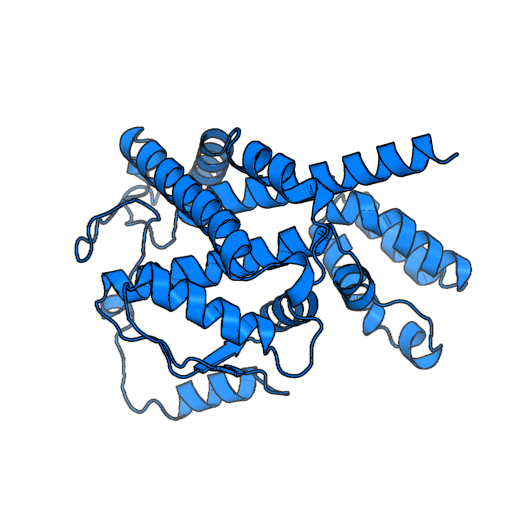6 C C . VAL A 1 175 ? 14.117 -5.038 -8.993 1.00 84.06 175 VAL A C 1
ATOM 1418 O O . VAL A 1 175 ? 13.402 -4.530 -8.137 1.00 84.06 175 VAL A O 1
ATOM 1421 N N . THR A 1 176 ? 15.167 -4.406 -9.504 1.00 83.88 176 THR A N 1
ATOM 1422 C CA . THR A 1 176 ? 15.657 -3.094 -9.040 1.00 83.88 176 THR A CA 1
ATOM 1423 C C . THR A 1 176 ? 14.616 -1.976 -9.134 1.00 83.88 176 THR A C 1
ATOM 1425 O O . THR A 1 176 ? 14.778 -0.931 -8.516 1.00 83.88 176 THR A O 1
ATOM 1428 N N . GLY A 1 177 ? 13.532 -2.191 -9.885 1.00 81.50 177 GLY A N 1
ATOM 1429 C CA . GLY A 1 177 ? 12.480 -1.209 -10.133 1.00 81.50 177 GLY A CA 1
ATOM 1430 C C . GLY A 1 177 ? 12.696 -0.419 -11.419 1.00 81.50 177 GLY A C 1
ATOM 1431 O O . GLY A 1 177 ? 11.811 0.335 -11.809 1.00 81.50 177 GLY A O 1
ATOM 1432 N N . MET A 1 178 ? 13.826 -0.615 -12.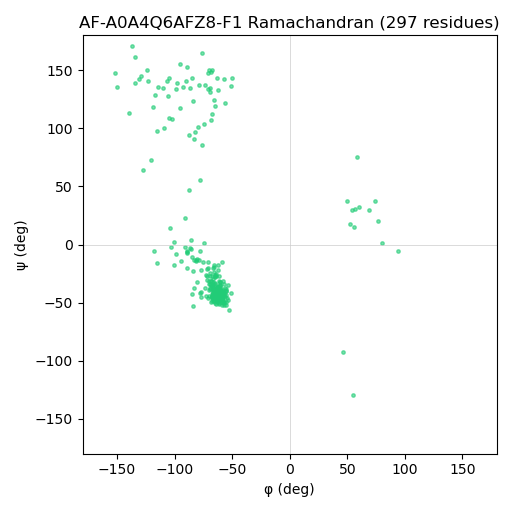100 1.00 83.69 178 MET A N 1
ATOM 1433 C CA . MET A 1 178 ? 14.065 -0.068 -13.433 1.00 83.69 178 MET A CA 1
ATOM 1434 C C . MET A 1 178 ? 13.161 -0.732 -14.475 1.00 83.69 178 MET A C 1
ATOM 1436 O O . MET A 1 178 ? 12.840 -1.917 -14.383 1.00 83.69 178 MET A O 1
ATOM 1440 N N . ASP A 1 179 ? 12.786 0.034 -15.494 1.00 72.38 179 ASP A N 1
ATOM 1441 C CA . ASP A 1 179 ? 12.057 -0.464 -16.656 1.00 72.38 179 ASP A CA 1
ATOM 1442 C C . ASP A 1 179 ? 13.024 -1.213 -17.581 1.00 72.38 179 ASP A C 1
ATOM 1444 O O . ASP A 1 179 ? 13.633 -0.642 -18.486 1.00 72.38 179 ASP A O 1
ATOM 1448 N N . VAL A 1 180 ? 13.234 -2.496 -17.291 1.00 67.44 180 VAL A N 1
ATOM 1449 C CA . VAL A 1 180 ? 14.115 -3.376 -18.063 1.00 67.44 180 VAL A CA 1
ATOM 1450 C C . VAL A 1 180 ? 13.305 -4.333 -18.921 1.00 67.44 180 VAL A C 1
ATOM 1452 O O . VAL A 1 180 ? 12.260 -4.835 -18.509 1.00 67.44 180 VAL A O 1
ATOM 1455 N N . ALA A 1 181 ? 13.811 -4.620 -20.122 1.00 66.19 181 ALA A N 1
ATOM 1456 C CA . ALA A 1 181 ? 13.216 -5.640 -20.976 1.00 66.19 181 ALA A CA 1
ATOM 1457 C C . ALA A 1 181 ? 13.161 -6.999 -20.241 1.00 66.19 181 ALA A C 1
ATOM 1459 O O . ALA A 1 181 ? 14.113 -7.336 -19.528 1.00 66.19 181 ALA A O 1
ATOM 1460 N N . PRO A 1 182 ? 12.092 -7.797 -20.430 1.00 61.53 182 PRO A N 1
ATOM 1461 C CA . PRO A 1 182 ? 11.976 -9.120 -19.820 1.00 61.53 182 PRO A CA 1
ATOM 1462 C C . PRO A 1 182 ? 13.221 -9.983 -20.071 1.00 61.53 182 PRO A C 1
ATOM 1464 O O . PRO A 1 182 ? 13.749 -10.004 -21.183 1.00 61.53 182 PRO A O 1
ATOM 1467 N N . GLY A 1 183 ? 13.697 -10.677 -19.035 1.00 58.91 183 GLY A N 1
ATOM 1468 C CA . GLY A 1 183 ? 14.884 -11.537 -19.104 1.00 58.91 183 GLY A CA 1
ATOM 1469 C C . GLY A 1 183 ? 16.235 -10.813 -19.021 1.00 58.91 183 GLY A C 1
ATOM 1470 O O . GLY A 1 183 ? 17.270 -11.473 -19.082 1.00 58.91 183 GLY A O 1
ATOM 1471 N N . LYS A 1 184 ? 16.262 -9.480 -18.866 1.00 64.81 184 LYS A N 1
ATOM 1472 C CA . LYS A 1 184 ? 17.490 -8.735 -18.551 1.00 64.81 184 LYS A CA 1
ATOM 1473 C C . LYS A 1 184 ? 17.527 -8.365 -17.074 1.00 64.81 184 LYS A C 1
ATOM 1475 O O . LYS A 1 184 ? 16.827 -7.457 -16.635 1.00 64.81 184 LYS A O 1
ATOM 1480 N N . GLU A 1 185 ? 18.392 -9.036 -16.327 1.00 63.62 185 GLU A N 1
ATOM 1481 C CA . GLU A 1 185 ? 18.772 -8.604 -14.985 1.00 63.62 185 GLU A CA 1
ATOM 1482 C C . GLU A 1 185 ? 19.895 -7.573 -15.097 1.00 63.62 185 GLU A C 1
ATOM 1484 O O . GLU A 1 185 ? 20.937 -7.831 -15.700 1.00 63.62 185 GLU A O 1
ATOM 1489 N N . ILE A 1 186 ? 19.675 -6.384 -14.536 1.00 69.25 186 ILE A N 1
ATOM 1490 C CA . ILE A 1 186 ? 20.737 -5.393 -14.365 1.00 69.25 186 ILE A CA 1
ATOM 1491 C C . ILE A 1 186 ? 21.104 -5.395 -12.891 1.00 69.25 186 ILE A C 1
ATOM 1493 O O . ILE A 1 186 ? 20.336 -4.917 -12.056 1.00 69.25 186 ILE A O 1
ATOM 1497 N N . ALA A 1 187 ? 22.289 -5.918 -12.592 1.00 76.69 187 ALA A N 1
ATOM 1498 C CA . ALA A 1 187 ? 22.912 -5.711 -11.299 1.00 76.69 187 ALA A CA 1
ATOM 1499 C C . ALA A 1 187 ? 23.280 -4.226 -11.179 1.00 76.69 187 ALA A C 1
ATOM 1501 O O . ALA A 1 187 ? 24.138 -3.730 -11.910 1.00 76.69 187 ALA A O 1
ATOM 1502 N N . VAL A 1 188 ? 22.597 -3.522 -10.281 1.00 83.38 188 VAL A N 1
ATOM 1503 C CA . VAL A 1 188 ? 22.910 -2.137 -9.913 1.00 83.38 188 VAL A CA 1
ATOM 1504 C C . VAL A 1 188 ? 23.711 -2.177 -8.624 1.00 83.38 188 VAL A C 1
ATOM 1506 O O . VAL A 1 188 ? 23.343 -2.903 -7.708 1.00 83.38 188 VAL A O 1
ATOM 1509 N N . ARG A 1 189 ? 24.801 -1.420 -8.544 1.00 87.38 189 ARG A N 1
ATOM 1510 C CA . ARG A 1 189 ? 25.557 -1.230 -7.298 1.00 87.38 189 ARG A CA 1
ATOM 1511 C C . ARG A 1 189 ? 25.124 0.045 -6.590 1.00 87.38 189 ARG A C 1
ATOM 1513 O O . ARG A 1 189 ? 24.661 0.987 -7.238 1.00 87.38 189 ARG A O 1
ATOM 1520 N N . TYR A 1 190 ? 25.324 0.104 -5.279 1.00 86.31 190 TYR A N 1
ATOM 1521 C CA . TYR A 1 190 ? 24.942 1.257 -4.459 1.00 86.31 190 TYR A CA 1
ATOM 1522 C C . TYR A 1 190 ? 25.551 2.582 -4.955 1.00 86.31 190 TYR A C 1
ATOM 1524 O O . TYR A 1 190 ? 24.847 3.584 -5.073 1.00 86.31 190 TYR A O 1
ATOM 1532 N N . HIS A 1 191 ? 26.813 2.593 -5.388 1.00 85.19 191 HIS A N 1
ATOM 1533 C CA . HIS A 1 191 ? 27.445 3.797 -5.945 1.00 85.19 191 HIS A CA 1
ATOM 1534 C C . HIS A 1 191 ? 26.769 4.328 -7.232 1.00 85.19 191 HIS A C 1
ATOM 1536 O O . HIS A 1 191 ? 26.978 5.477 -7.621 1.00 85.19 191 HIS A O 1
ATOM 1542 N N . GLN A 1 192 ? 25.960 3.511 -7.920 1.00 85.81 192 GLN A N 1
ATOM 1543 C CA . GLN A 1 192 ? 25.253 3.888 -9.149 1.00 85.81 192 GLN A CA 1
ATOM 1544 C C . GLN A 1 192 ? 23.873 4.497 -8.882 1.00 85.81 192 GLN A C 1
ATOM 1546 O O . GLN A 1 192 ? 23.243 4.981 -9.821 1.00 85.81 192 GLN A O 1
ATOM 1551 N N . LEU A 1 193 ? 23.391 4.515 -7.635 1.00 86.50 193 LEU A N 1
ATOM 1552 C CA . LEU A 1 193 ? 22.045 5.003 -7.313 1.00 86.50 193 LEU A CA 1
ATOM 1553 C C . LEU A 1 193 ? 21.860 6.505 -7.561 1.00 86.50 193 LEU A C 1
ATOM 1555 O O . LEU A 1 193 ? 20.738 6.967 -7.737 1.00 86.50 193 LEU A O 1
ATOM 1559 N N . GLN A 1 194 ? 22.953 7.267 -7.630 1.00 85.00 194 GLN A N 1
ATOM 1560 C CA . GLN A 1 194 ? 22.925 8.686 -7.996 1.00 85.00 194 GLN A CA 1
ATOM 1561 C C . GLN A 1 194 ? 22.967 8.917 -9.517 1.00 85.00 194 GLN A C 1
ATOM 1563 O O . GLN A 1 194 ? 22.876 10.059 -9.971 1.00 85.00 194 GLN A O 1
ATOM 1568 N N . ASN A 1 195 ? 23.093 7.858 -10.327 1.00 90.00 195 ASN A N 1
ATOM 1569 C CA . ASN A 1 195 ? 23.057 7.977 -11.779 1.00 90.00 195 ASN A CA 1
ATOM 1570 C C . ASN A 1 195 ? 21.661 8.426 -12.235 1.00 90.00 195 ASN A C 1
ATOM 1572 O O . ASN A 1 195 ? 20.648 7.774 -11.971 1.00 90.00 195 ASN A O 1
ATOM 1576 N N . ARG A 1 196 ? 21.623 9.529 -12.985 1.00 89.56 196 ARG A N 1
ATOM 1577 C CA . ARG A 1 196 ? 20.394 10.116 -13.518 1.00 89.56 196 ARG A CA 1
ATOM 1578 C C . ARG A 1 196 ? 19.573 9.135 -14.357 1.00 89.56 196 ARG A C 1
ATOM 1580 O O . ARG A 1 196 ? 18.352 9.173 -14.266 1.00 89.56 196 ARG A O 1
ATOM 1587 N N . GLU A 1 197 ? 20.208 8.263 -15.136 1.00 89.62 197 GLU A N 1
ATOM 1588 C CA . GLU A 1 197 ? 19.503 7.275 -15.964 1.00 89.62 197 GLU A CA 1
ATOM 1589 C C . GLU A 1 197 ? 18.780 6.229 -15.107 1.00 89.62 197 GLU A C 1
ATOM 1591 O O . GLU A 1 197 ? 17.620 5.909 -15.372 1.00 89.62 197 GLU A O 1
ATOM 1596 N N . VAL A 1 198 ? 19.425 5.758 -14.032 1.00 89.94 198 VAL A N 1
ATOM 1597 C CA . VAL A 1 198 ? 18.821 4.830 -13.060 1.00 89.94 198 VAL A CA 1
ATOM 1598 C C . VAL A 1 198 ? 17.610 5.490 -12.409 1.00 89.94 198 VAL A C 1
ATOM 1600 O O . VAL A 1 198 ? 16.509 4.941 -12.439 1.00 89.94 198 VAL A O 1
ATOM 1603 N N . LEU A 1 199 ? 17.783 6.711 -11.898 1.00 92.75 199 LEU A N 1
ATOM 1604 C CA . LEU A 1 199 ? 16.716 7.469 -11.245 1.00 92.75 199 LEU A CA 1
ATOM 1605 C C . LEU A 1 199 ? 15.529 7.737 -12.184 1.00 92.75 199 LEU A C 1
ATOM 1607 O O . LEU A 1 199 ? 14.370 7.599 -11.786 1.00 92.75 199 LEU A O 1
ATOM 1611 N N . GLN A 1 200 ? 15.797 8.092 -13.443 1.00 93.06 200 GLN A N 1
ATOM 1612 C CA . GLN A 1 200 ? 14.762 8.307 -14.457 1.00 93.06 200 GLN A CA 1
ATOM 1613 C C . GLN A 1 200 ? 14.031 7.011 -14.814 1.00 93.06 200 GLN A C 1
ATOM 1615 O O . GLN A 1 200 ? 12.805 7.028 -14.909 1.00 93.06 200 GLN A O 1
ATOM 1620 N N . SER A 1 201 ? 14.752 5.897 -14.960 1.00 92.38 201 SER A N 1
ATOM 1621 C CA . SER A 1 201 ? 14.163 4.589 -15.260 1.00 92.38 201 SER A CA 1
ATOM 1622 C C . SER A 1 201 ? 13.238 4.107 -14.138 1.00 92.38 201 SER A C 1
ATOM 1624 O O . SER A 1 201 ? 12.097 3.719 -14.397 1.00 92.38 201 SER A O 1
ATOM 1626 N N . VAL A 1 202 ? 13.676 4.214 -12.879 1.00 93.12 202 VAL A N 1
ATOM 1627 C CA . VAL A 1 202 ? 12.841 3.874 -11.713 1.00 93.12 202 VAL A CA 1
ATOM 1628 C C . VAL A 1 202 ? 11.624 4.795 -11.625 1.00 93.12 202 VAL A C 1
ATOM 1630 O O . VAL A 1 202 ? 10.502 4.320 -11.463 1.00 93.12 202 VAL A O 1
ATOM 1633 N N . THR A 1 203 ? 11.810 6.107 -11.797 1.00 94.88 203 THR A N 1
ATOM 1634 C CA . THR A 1 203 ? 10.698 7.073 -11.774 1.00 94.88 203 THR A CA 1
ATOM 1635 C C . THR A 1 203 ? 9.667 6.770 -12.864 1.00 94.88 203 THR A C 1
ATOM 1637 O O . THR A 1 203 ? 8.464 6.811 -12.606 1.00 94.88 203 THR A O 1
ATOM 1640 N N . ALA A 1 204 ? 10.115 6.421 -14.073 1.00 94.38 204 ALA A N 1
ATOM 1641 C CA . ALA A 1 204 ? 9.229 6.026 -15.163 1.00 94.38 204 ALA A CA 1
ATOM 1642 C C . ALA A 1 204 ? 8.454 4.743 -14.826 1.00 94.38 204 ALA A C 1
ATOM 1644 O O . ALA A 1 204 ? 7.249 4.678 -15.061 1.00 94.38 204 ALA A O 1
ATOM 1645 N N . SER A 1 205 ? 9.115 3.748 -14.232 1.00 93.81 205 SER A N 1
ATOM 1646 C CA . SER A 1 205 ? 8.491 2.497 -13.785 1.00 93.81 205 SER A CA 1
ATOM 1647 C C . SER A 1 205 ? 7.405 2.721 -12.723 1.00 93.81 205 SER A C 1
ATOM 1649 O O . SER A 1 205 ? 6.295 2.198 -12.847 1.00 93.81 205 SER A O 1
ATOM 1651 N N . VAL A 1 206 ? 7.668 3.574 -11.726 1.00 95.62 206 VAL A N 1
ATOM 1652 C CA . VAL A 1 206 ? 6.668 3.976 -10.719 1.00 95.62 206 VAL A CA 1
ATOM 1653 C C . VAL A 1 206 ? 5.505 4.729 -11.373 1.00 95.62 206 VAL A C 1
ATOM 1655 O O . VAL A 1 206 ? 4.345 4.443 -11.080 1.00 95.62 206 VAL A O 1
ATOM 1658 N N . GLY A 1 207 ? 5.791 5.630 -12.318 1.00 96.31 207 GLY A N 1
ATOM 1659 C CA . GLY A 1 207 ? 4.769 6.337 -13.094 1.00 96.31 207 GLY A CA 1
ATOM 1660 C C . GLY A 1 207 ? 3.857 5.394 -13.886 1.00 96.31 207 GLY A C 1
ATOM 1661 O O . GLY A 1 207 ? 2.637 5.551 -13.842 1.00 96.31 207 GLY A O 1
ATOM 1662 N N . LYS A 1 208 ? 4.425 4.369 -14.538 1.00 95.94 208 LYS A N 1
ATOM 1663 C CA . LYS A 1 208 ? 3.658 3.317 -15.228 1.00 95.94 208 LYS A CA 1
ATOM 1664 C C . LYS A 1 208 ? 2.763 2.543 -14.269 1.00 95.94 208 LYS A C 1
ATOM 1666 O O . LYS A 1 208 ? 1.612 2.282 -14.602 1.00 95.94 208 LYS A O 1
ATOM 1671 N N . PHE A 1 209 ? 3.268 2.189 -13.086 1.00 97.06 209 PHE A N 1
ATOM 1672 C CA . PHE A 1 209 ? 2.449 1.545 -12.061 1.00 97.06 209 PHE A CA 1
ATOM 1673 C C . PHE A 1 209 ? 1.273 2.433 -11.641 1.00 97.06 209 PHE A C 1
ATOM 1675 O O . PHE A 1 209 ? 0.150 1.944 -11.567 1.00 97.06 209 PHE A O 1
ATOM 1682 N N . ILE A 1 210 ? 1.504 3.728 -11.405 1.00 97.06 210 ILE A N 1
ATOM 1683 C CA . ILE A 1 210 ? 0.431 4.668 -11.054 1.00 97.06 210 ILE A CA 1
ATOM 1684 C C . ILE A 1 210 ? -0.607 4.721 -12.176 1.00 97.06 210 ILE A C 1
ATOM 1686 O O . ILE A 1 210 ? -1.800 4.631 -11.901 1.00 97.06 210 ILE A O 1
ATOM 1690 N N . ASP A 1 211 ? -0.181 4.816 -13.436 1.00 97.00 211 ASP A N 1
ATOM 1691 C CA . ASP A 1 211 ? -1.109 4.786 -14.568 1.00 97.00 211 ASP A CA 1
ATOM 1692 C C . ASP A 1 211 ? -1.938 3.507 -14.601 1.00 97.00 211 ASP A C 1
ATOM 1694 O O . ASP A 1 211 ? -3.165 3.594 -14.598 1.00 97.00 211 ASP A O 1
ATOM 1698 N N . LYS A 1 212 ? -1.287 2.344 -14.505 1.00 97.56 212 LYS A N 1
ATOM 1699 C CA . LYS A 1 212 ? -1.955 1.042 -14.436 1.00 97.56 212 LYS A CA 1
ATOM 1700 C C . LYS A 1 212 ? -2.934 0.936 -13.277 1.00 97.56 212 LYS A C 1
ATOM 1702 O O . LYS A 1 212 ? -4.054 0.477 -13.467 1.00 97.56 212 LYS A O 1
ATOM 1707 N N . PHE A 1 213 ? -2.554 1.412 -12.096 1.00 97.88 213 PHE A N 1
ATOM 1708 C CA . PHE A 1 213 ? -3.415 1.393 -10.921 1.00 97.88 213 PHE A CA 1
ATOM 1709 C C . PHE A 1 213 ? -4.728 2.146 -11.152 1.00 97.88 213 PHE A C 1
ATOM 1711 O O . PHE A 1 213 ? -5.782 1.673 -10.728 1.00 97.88 213 PHE A O 1
ATOM 1718 N N . PHE A 1 214 ? -4.687 3.291 -11.834 1.00 96.88 214 PHE A N 1
ATOM 1719 C CA . PHE A 1 214 ? -5.902 4.031 -12.173 1.00 96.88 214 PHE A CA 1
ATOM 1720 C C . PHE A 1 214 ? -6.620 3.466 -13.407 1.00 96.88 214 PHE A C 1
ATOM 1722 O O . PHE A 1 214 ? -7.842 3.484 -13.425 1.00 96.88 214 PHE A O 1
ATOM 1729 N N . GLU A 1 215 ? -5.917 2.902 -14.391 1.00 96.75 215 GLU A N 1
ATOM 1730 C CA . GLU A 1 215 ? -6.542 2.200 -15.527 1.00 96.75 215 GLU A CA 1
ATOM 1731 C C . GLU A 1 215 ? -7.328 0.960 -15.076 1.00 96.75 215 GLU A C 1
ATOM 1733 O O . GLU A 1 215 ? -8.426 0.694 -15.560 1.00 96.75 215 GLU A O 1
ATOM 1738 N N . TRP A 1 216 ? -6.814 0.197 -14.106 1.00 97.56 216 TRP A N 1
ATOM 1739 C CA . TRP A 1 216 ? -7.540 -0.956 -13.570 1.00 97.56 216 TRP A CA 1
ATOM 1740 C C . TRP A 1 216 ? -8.831 -0.553 -12.863 1.00 97.56 216 TRP A C 1
ATOM 1742 O O . TRP A 1 216 ? -9.755 -1.362 -12.822 1.00 97.56 216 TRP A O 1
ATOM 1752 N N . ASN A 1 217 ? -8.942 0.675 -12.349 1.00 96.44 217 ASN A N 1
ATOM 1753 C CA . ASN A 1 217 ? -10.207 1.170 -11.814 1.00 96.44 217 ASN A CA 1
ATOM 1754 C C . ASN A 1 217 ? -11.286 1.257 -12.902 1.00 96.44 217 ASN A C 1
ATOM 1756 O O . ASN A 1 217 ? -12.438 0.948 -12.615 1.00 96.44 217 ASN A O 1
ATOM 1760 N N . ASP A 1 218 ? -10.928 1.621 -14.134 1.00 92.06 218 ASP A N 1
ATOM 1761 C CA . ASP A 1 218 ? -11.890 1.738 -15.236 1.00 92.06 218 ASP A CA 1
ATOM 1762 C C . ASP A 1 218 ? -12.501 0.372 -15.592 1.00 92.06 218 ASP A C 1
ATOM 1764 O O . ASP A 1 218 ? -13.677 0.268 -15.936 1.00 92.06 218 ASP A O 1
ATOM 1768 N N . ALA A 1 219 ? -11.720 -0.703 -15.455 1.00 89.62 219 ALA A N 1
ATOM 1769 C CA . ALA A 1 219 ? -12.195 -2.068 -15.665 1.00 89.62 219 ALA A CA 1
ATOM 1770 C C . ALA A 1 219 ? -12.869 -2.664 -14.415 1.00 89.62 219 ALA A C 1
ATOM 1772 O O . ALA A 1 219 ? -13.895 -3.337 -14.511 1.00 89.62 219 ALA A O 1
ATOM 1773 N N . TYR A 1 220 ? -12.293 -2.442 -13.234 1.00 94.69 220 TYR A N 1
ATOM 1774 C CA . TYR A 1 220 ? -12.633 -3.169 -12.011 1.00 94.69 220 TYR A CA 1
ATOM 1775 C C . TYR A 1 220 ? -13.574 -2.412 -11.064 1.00 94.69 220 TYR A C 1
ATOM 1777 O O . TYR A 1 220 ? -14.220 -3.038 -10.230 1.00 94.69 220 TYR A O 1
ATOM 1785 N N . HIS A 1 221 ? -13.703 -1.093 -11.222 1.00 94.94 221 HIS A N 1
ATOM 1786 C CA . HIS A 1 221 ? -14.603 -0.213 -10.472 1.00 94.94 221 HIS A CA 1
ATOM 1787 C C . HIS A 1 221 ? -14.371 -0.248 -8.949 1.00 94.94 221 HIS A C 1
ATOM 1789 O O . HIS A 1 221 ? -15.173 -0.793 -8.184 1.00 94.94 221 HIS A O 1
ATOM 1795 N N . TYR A 1 222 ? -13.295 0.392 -8.476 1.00 95.56 222 TYR A N 1
ATOM 1796 C CA . TYR A 1 222 ? -12.942 0.444 -7.050 1.00 95.56 222 TYR A CA 1
ATOM 1797 C C . TYR A 1 222 ? -14.052 0.979 -6.136 1.00 95.56 222 TYR A C 1
ATOM 1799 O O . TYR A 1 222 ? -14.226 0.404 -5.057 1.00 95.56 222 TYR A O 1
ATOM 1807 N N . PRO A 1 223 ? -14.848 1.998 -6.522 1.00 94.62 223 PRO A N 1
ATOM 1808 C CA . PRO A 1 223 ? -15.970 2.438 -5.698 1.00 94.62 223 PRO A CA 1
ATOM 1809 C C . PRO A 1 223 ? -16.970 1.320 -5.407 1.00 94.62 223 PRO A C 1
ATOM 1811 O O . PRO A 1 223 ? -17.391 1.147 -4.270 1.00 94.62 223 PRO A O 1
ATOM 1814 N N . GLN A 1 224 ? -17.289 0.494 -6.404 1.00 92.94 224 GLN A N 1
ATOM 1815 C CA . GLN A 1 224 ? -18.253 -0.590 -6.239 1.00 92.94 224 GLN A CA 1
ATOM 1816 C C . GLN A 1 224 ? -17.658 -1.793 -5.497 1.00 92.94 224 GLN A C 1
ATOM 1818 O O . GLN A 1 224 ? -18.336 -2.413 -4.680 1.00 92.94 224 GLN A O 1
ATOM 1823 N N . LYS A 1 225 ? -16.407 -2.153 -5.800 1.00 93.12 225 LYS A N 1
ATOM 1824 C CA . LYS A 1 225 ? -15.769 -3.371 -5.277 1.00 93.12 225 LYS A CA 1
ATOM 1825 C C . LYS A 1 225 ? -15.178 -3.197 -3.885 1.00 93.12 225 LYS A C 1
ATOM 1827 O O . LYS A 1 225 ? -15.246 -4.115 -3.075 1.00 93.12 225 LYS A O 1
ATOM 1832 N N . PHE A 1 226 ? -14.604 -2.031 -3.614 1.00 93.19 226 PHE A N 1
ATOM 1833 C CA . PHE A 1 226 ? -13.883 -1.754 -2.375 1.00 93.19 226 PHE A CA 1
ATOM 1834 C C . PHE A 1 226 ? -14.566 -0.673 -1.527 1.00 93.19 226 PHE A C 1
ATOM 1836 O O . PHE A 1 226 ? -14.295 -0.579 -0.332 1.00 93.19 226 PHE A O 1
ATOM 1843 N N . GLY A 1 227 ? -15.498 0.110 -2.083 1.00 92.56 227 GLY A N 1
ATOM 1844 C CA . GLY A 1 227 ? -16.112 1.240 -1.378 1.00 92.56 227 GLY A CA 1
ATOM 1845 C C . GLY A 1 227 ? -15.160 2.428 -1.269 1.00 92.56 227 GLY A C 1
ATOM 1846 O O . GLY A 1 227 ? -15.080 3.043 -0.214 1.00 92.56 227 GLY A O 1
ATOM 1847 N N . VAL A 1 228 ? -14.367 2.663 -2.316 1.00 94.00 228 VAL A N 1
ATOM 1848 C CA . VAL A 1 228 ? -13.490 3.834 -2.447 1.00 94.00 228 VAL A CA 1
ATOM 1849 C C . VAL A 1 228 ? -14.309 5.048 -2.883 1.00 94.00 228 VAL A C 1
ATOM 1851 O O . VAL A 1 228 ? -15.107 4.940 -3.815 1.00 94.00 228 VAL A O 1
ATOM 1854 N N . ASN A 1 229 ? -14.063 6.217 -2.292 1.00 92.56 229 ASN A N 1
ATOM 1855 C CA . ASN A 1 229 ? -14.716 7.454 -2.723 1.00 92.56 229 ASN A CA 1
ATOM 1856 C C . ASN A 1 229 ? -14.290 7.840 -4.162 1.00 92.56 229 ASN A C 1
ATOM 1858 O O . ASN A 1 229 ? -13.106 8.104 -4.404 1.00 92.56 229 ASN A O 1
ATOM 1862 N N . PRO A 1 230 ? -15.223 7.922 -5.134 1.00 92.06 230 PRO A N 1
ATOM 1863 C CA . PRO A 1 230 ? -14.888 8.246 -6.522 1.00 92.06 230 PRO A CA 1
ATOM 1864 C C . PRO A 1 230 ? -14.427 9.698 -6.719 1.00 92.06 230 PRO A C 1
ATOM 1866 O O . PRO A 1 230 ? -13.653 9.976 -7.636 1.00 92.06 230 PRO A O 1
ATOM 1869 N N . SER A 1 231 ? -14.869 10.623 -5.863 1.00 87.50 231 SER A N 1
ATOM 1870 C CA . SER A 1 231 ? -14.712 12.073 -6.057 1.00 87.50 231 SER A CA 1
ATOM 1871 C C . SER A 1 231 ? -13.250 12.533 -6.012 1.00 87.50 231 SER A C 1
ATOM 1873 O O . SER A 1 231 ? -12.902 13.563 -6.585 1.00 87.50 231 SER A O 1
ATOM 1875 N N . GLY A 1 232 ? -12.376 11.761 -5.358 1.00 83.62 232 GLY A N 1
ATOM 1876 C CA . GLY A 1 232 ? -10.955 12.078 -5.211 1.00 83.62 232 GLY A CA 1
ATOM 1877 C C . GLY A 1 232 ? -10.036 11.454 -6.265 1.00 83.62 232 GLY A C 1
ATOM 1878 O O . GLY A 1 232 ? -8.888 11.880 -6.378 1.00 83.62 232 GLY A O 1
ATOM 1879 N N . LEU A 1 233 ? -10.493 10.467 -7.048 1.00 91.50 233 LEU A N 1
ATOM 1880 C CA . LEU A 1 233 ? -9.602 9.606 -7.846 1.00 91.50 233 LEU A CA 1
ATOM 1881 C C . LEU A 1 233 ? -8.736 10.384 -8.848 1.00 91.50 233 LEU A C 1
ATOM 1883 O O . LEU A 1 233 ? -7.525 10.171 -8.911 1.00 91.50 233 LEU A O 1
ATOM 1887 N N . GLY A 1 234 ? -9.332 11.317 -9.596 1.00 91.00 234 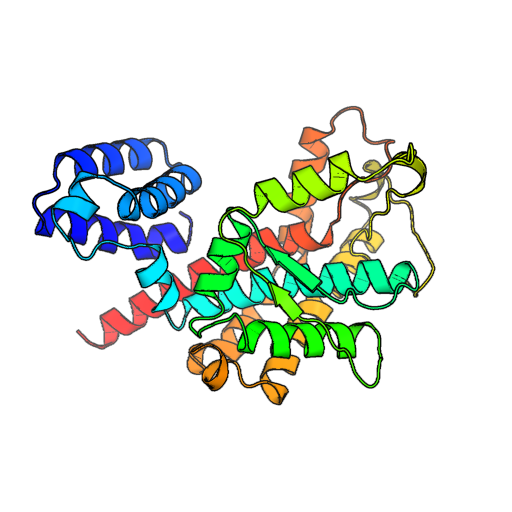GLY A N 1
ATOM 1888 C CA . GLY A 1 234 ? -8.605 12.126 -10.579 1.00 91.00 234 GLY A CA 1
ATOM 1889 C C . GLY A 1 234 ? -7.534 13.017 -9.943 1.00 91.00 234 GLY A C 1
ATOM 1890 O O . GLY A 1 234 ? -6.399 13.059 -10.419 1.00 91.00 234 GLY A O 1
ATOM 1891 N N . ALA A 1 235 ? -7.867 13.669 -8.825 1.00 91.38 235 ALA A N 1
ATOM 1892 C CA . ALA A 1 235 ? -6.924 14.497 -8.076 1.00 91.38 235 ALA A CA 1
ATOM 1893 C C . ALA A 1 235 ? -5.773 13.657 -7.499 1.00 91.38 235 ALA A C 1
ATOM 1895 O O . ALA A 1 235 ? -4.614 14.056 -7.602 1.00 91.38 235 ALA A O 1
ATOM 1896 N N . GLN A 1 236 ? -6.068 12.464 -6.967 1.00 93.38 236 GLN A N 1
ATOM 1897 C CA . GLN A 1 236 ? -5.036 11.560 -6.454 1.00 93.38 236 GLN A CA 1
ATOM 1898 C C . GLN A 1 236 ? -4.096 11.067 -7.559 1.00 93.38 236 GLN A C 1
ATOM 1900 O O . GLN A 1 236 ? -2.887 11.018 -7.343 1.00 93.38 236 GLN A O 1
ATOM 1905 N N . LYS A 1 237 ? -4.607 10.772 -8.764 1.00 94.69 237 LYS A N 1
ATOM 1906 C CA . LYS A 1 237 ? -3.759 10.390 -9.907 1.00 94.69 237 LYS A CA 1
ATOM 1907 C C . LYS A 1 237 ? -2.739 11.473 -10.253 1.00 94.69 237 LYS A C 1
ATOM 1909 O O . LYS A 1 237 ? -1.572 11.154 -10.468 1.00 94.69 237 LYS A O 1
ATOM 1914 N N . LEU A 1 238 ? -3.169 12.734 -10.308 1.00 94.06 238 LEU A N 1
ATOM 1915 C CA . LEU A 1 238 ? -2.280 13.862 -10.599 1.00 94.06 238 LEU A CA 1
ATOM 1916 C C . LEU A 1 238 ? -1.253 14.059 -9.479 1.00 94.06 238 LEU A C 1
ATOM 1918 O O 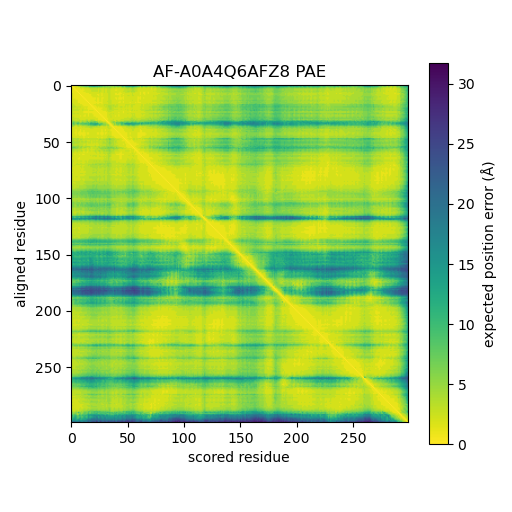. LEU A 1 238 ? -0.056 14.083 -9.752 1.00 94.06 238 LEU A O 1
ATOM 1922 N N . LEU A 1 239 ? -1.712 14.084 -8.225 1.00 94.06 239 LEU A N 1
ATOM 1923 C CA . LEU A 1 239 ? -0.869 14.249 -7.039 1.00 94.06 239 LEU A CA 1
ATOM 1924 C C . LEU A 1 239 ? 0.257 13.209 -6.965 1.00 94.06 239 LEU A C 1
ATOM 1926 O O . LEU A 1 239 ? 1.395 13.536 -6.637 1.00 94.06 239 LEU A O 1
ATOM 1930 N N . LEU A 1 240 ? -0.056 11.945 -7.254 1.00 94.00 240 LEU A N 1
ATOM 1931 C CA . LEU A 1 240 ? 0.903 10.843 -7.174 1.00 94.00 240 LEU A CA 1
ATOM 1932 C C . LEU A 1 240 ? 1.965 10.891 -8.277 1.00 94.00 240 LEU A C 1
ATOM 1934 O O . LEU A 1 240 ? 3.027 10.293 -8.123 1.00 94.00 240 LEU A O 1
ATOM 1938 N N . LYS A 1 241 ? 1.703 11.604 -9.377 1.00 93.38 241 LYS A N 1
ATOM 1939 C CA . LYS A 1 241 ? 2.679 11.819 -10.452 1.00 93.38 241 LYS A CA 1
ATOM 1940 C C . LYS A 1 241 ? 3.616 12.998 -10.194 1.00 93.38 241 LYS A C 1
ATOM 1942 O O . LYS A 1 241 ? 4.611 13.151 -10.902 1.00 93.38 241 LYS A O 1
ATOM 1947 N N . GLU A 1 242 ? 3.335 13.815 -9.189 1.00 93.56 242 GLU A N 1
ATOM 1948 C CA . GLU A 1 242 ? 4.186 14.933 -8.797 1.00 93.56 242 GLU A CA 1
ATOM 1949 C C . GLU A 1 242 ? 5.306 14.473 -7.856 1.00 93.56 242 GLU A C 1
ATOM 1951 O O . GLU A 1 242 ? 5.118 13.618 -6.992 1.00 93.56 242 GLU A O 1
ATOM 1956 N N . ASP A 1 243 ? 6.489 15.073 -8.003 1.00 91.31 243 ASP A N 1
ATOM 1957 C CA . ASP A 1 243 ? 7.648 14.901 -7.112 1.00 91.31 243 ASP A CA 1
ATOM 1958 C C . ASP A 1 243 ? 8.138 13.450 -6.904 1.00 91.31 243 ASP A C 1
ATOM 1960 O O . ASP A 1 243 ? 8.960 13.197 -6.024 1.00 91.31 243 ASP A O 1
ATOM 1964 N N . MET A 1 244 ? 7.719 12.492 -7.745 1.00 94.25 244 MET A N 1
ATOM 1965 C CA . MET A 1 244 ? 8.150 11.083 -7.681 1.00 94.25 244 MET A CA 1
ATOM 1966 C C . MET A 1 244 ? 9.680 10.937 -7.619 1.00 94.25 244 MET A C 1
ATOM 1968 O O . MET A 1 244 ? 10.207 10.148 -6.832 1.00 94.25 244 MET A O 1
ATOM 1972 N N . MET A 1 245 ? 10.382 11.741 -8.428 1.00 94.81 245 MET A N 1
ATOM 1973 C CA . MET A 1 245 ? 11.844 11.818 -8.470 1.00 94.81 245 MET A CA 1
ATOM 1974 C C . MET A 1 245 ? 12.425 12.322 -7.145 1.00 94.81 245 MET A C 1
ATOM 1976 O O . MET A 1 245 ? 13.426 11.796 -6.674 1.00 94.81 245 MET A O 1
ATOM 1980 N N . GLN A 1 246 ? 11.804 13.323 -6.519 1.00 94.75 246 GLN A N 1
ATOM 1981 C CA . GLN A 1 246 ? 12.300 13.873 -5.257 1.00 94.75 246 GLN A CA 1
ATOM 1982 C C . GLN A 1 246 ? 12.179 12.842 -4.133 1.00 94.75 246 GLN A C 1
ATOM 1984 O O . GLN A 1 246 ? 13.124 12.656 -3.369 1.00 94.75 246 GLN A O 1
ATOM 1989 N N . TYR A 1 247 ? 11.053 12.121 -4.067 1.00 94.88 247 TYR A N 1
ATOM 1990 C CA . TYR A 1 247 ? 10.882 11.029 -3.107 1.00 94.88 247 TYR A CA 1
ATOM 1991 C C . TYR A 1 247 ? 11.857 9.876 -3.358 1.00 94.88 247 TYR A C 1
ATOM 1993 O O . TYR A 1 247 ? 12.410 9.341 -2.399 1.00 94.88 247 TYR A O 1
ATOM 2001 N N . LEU A 1 248 ? 12.126 9.540 -4.626 1.00 94.88 248 LEU A N 1
ATOM 2002 C CA . LEU A 1 248 ? 13.157 8.560 -4.971 1.00 94.88 248 LEU A CA 1
ATOM 2003 C C . LEU A 1 248 ? 14.527 8.991 -4.444 1.00 94.88 248 LEU A C 1
ATOM 2005 O O . LEU A 1 248 ? 15.194 8.225 -3.757 1.00 94.88 248 LEU A O 1
ATOM 2009 N N . MET A 1 249 ? 14.933 10.225 -4.751 1.00 94.62 249 MET A N 1
ATOM 2010 C CA . MET A 1 249 ? 16.227 10.773 -4.346 1.00 94.62 249 MET A CA 1
ATOM 2011 C C . MET A 1 249 ? 16.378 10.822 -2.824 1.00 94.62 249 MET A C 1
ATOM 2013 O O . MET A 1 249 ? 17.461 10.541 -2.319 1.00 94.62 249 MET A O 1
ATOM 2017 N N . ALA A 1 250 ? 15.308 11.146 -2.093 1.00 94.00 250 ALA A N 1
ATOM 2018 C CA . ALA A 1 250 ? 15.312 11.130 -0.634 1.00 94.00 250 ALA A CA 1
ATOM 2019 C C . ALA A 1 250 ? 15.553 9.716 -0.079 1.00 94.00 250 ALA A C 1
ATOM 2021 O O . ALA A 1 250 ? 16.433 9.550 0.761 1.00 94.00 250 ALA A O 1
ATOM 2022 N N . GLY A 1 251 ? 14.841 8.703 -0.591 1.00 92.69 251 GLY A N 1
ATOM 2023 C CA . GLY A 1 251 ? 15.044 7.309 -0.177 1.00 92.69 251 GLY A CA 1
ATOM 2024 C C . GLY A 1 251 ? 16.423 6.767 -0.563 1.00 92.69 251 GLY A C 1
ATOM 2025 O O . GLY A 1 251 ? 17.075 6.105 0.233 1.00 92.69 251 GLY A O 1
ATOM 2026 N N . VAL A 1 252 ? 16.922 7.117 -1.755 1.00 92.88 252 VAL A N 1
ATOM 2027 C CA . VAL A 1 252 ? 18.288 6.769 -2.178 1.00 92.88 252 VAL A CA 1
ATOM 2028 C C . VAL A 1 252 ? 19.320 7.387 -1.240 1.00 92.88 252 VAL A C 1
ATOM 2030 O O . VAL A 1 252 ? 20.282 6.722 -0.872 1.00 92.88 252 VAL A O 1
ATOM 2033 N N . LYS A 1 253 ? 19.134 8.647 -0.837 1.00 92.75 253 LYS A N 1
ATOM 2034 C CA . LYS A 1 253 ? 20.043 9.314 0.095 1.00 92.75 253 LYS A CA 1
ATOM 2035 C C . LYS A 1 253 ? 20.071 8.610 1.457 1.00 92.75 253 LYS A C 1
ATOM 2037 O O . LYS A 1 253 ? 21.162 8.319 1.930 1.00 92.75 253 LYS A O 1
ATOM 2042 N N . GLU A 1 254 ? 18.904 8.320 2.037 1.00 91.81 254 GLU A N 1
ATOM 2043 C CA . GLU A 1 254 ? 18.770 7.569 3.300 1.00 91.81 254 GLU A CA 1
ATOM 2044 C C . GLU A 1 254 ? 19.515 6.230 3.204 1.00 91.81 254 GLU A C 1
ATOM 2046 O O . GLU A 1 254 ? 20.378 5.936 4.026 1.00 91.81 254 GLU A O 1
ATOM 2051 N N . LYS A 1 255 ? 19.300 5.486 2.113 1.00 90.69 255 LYS A N 1
ATOM 2052 C CA . LYS A 1 255 ? 19.963 4.199 1.903 1.00 90.69 255 LYS A CA 1
ATOM 2053 C C . LYS A 1 255 ? 21.486 4.298 1.782 1.00 90.69 255 LYS A C 1
ATOM 2055 O O . LYS A 1 255 ? 22.212 3.474 2.330 1.00 90.69 255 LYS A O 1
ATOM 2060 N N . LEU A 1 256 ? 21.997 5.297 1.063 1.00 90.44 256 LEU A N 1
ATOM 2061 C CA . LEU A 1 256 ? 23.444 5.502 0.929 1.00 90.44 256 LEU A CA 1
ATOM 2062 C C . LEU A 1 256 ? 24.101 5.864 2.271 1.00 90.44 256 LEU A C 1
ATOM 2064 O O . LEU A 1 256 ? 25.240 5.473 2.518 1.00 90.44 256 LEU A O 1
ATOM 2068 N N . GLU A 1 257 ? 23.391 6.591 3.136 1.00 90.44 257 GLU A N 1
ATOM 2069 C CA . GLU A 1 257 ? 23.850 6.916 4.492 1.00 90.44 257 GLU A CA 1
ATOM 2070 C C . GLU A 1 257 ? 23.872 5.683 5.415 1.00 90.44 257 GLU A C 1
ATOM 2072 O O . GLU A 1 257 ? 24.739 5.596 6.290 1.00 90.44 257 GLU A O 1
ATOM 2077 N N . GLU A 1 258 ? 22.967 4.722 5.207 1.00 88.88 258 GLU A N 1
ATOM 2078 C CA . GLU A 1 258 ? 22.937 3.440 5.925 1.00 88.88 258 GLU A CA 1
ATOM 2079 C C . GLU A 1 258 ? 24.087 2.509 5.517 1.00 88.88 258 GLU A C 1
ATOM 2081 O O . GLU A 1 258 ? 24.762 1.954 6.386 1.00 88.88 258 GLU A O 1
ATOM 2086 N N . GLU A 1 259 ? 24.342 2.366 4.212 1.00 87.56 259 GLU A N 1
ATOM 2087 C CA . GLU A 1 259 ? 25.330 1.412 3.685 1.00 87.56 259 GLU A CA 1
ATOM 2088 C C . GLU A 1 259 ? 26.789 1.873 3.849 1.00 87.56 259 GLU A C 1
ATOM 2090 O O . GLU A 1 259 ? 27.691 1.035 3.874 1.00 87.56 259 GLU A O 1
ATOM 2095 N N . LYS A 1 260 ? 27.036 3.184 4.004 1.00 83.50 260 LYS A N 1
ATOM 2096 C CA . LYS A 1 260 ? 28.351 3.813 4.267 1.00 83.50 260 LYS A CA 1
ATOM 2097 C C . LYS A 1 260 ? 29.493 3.307 3.378 1.00 83.50 260 LYS A C 1
ATOM 2099 O O . LYS A 1 260 ? 29.711 3.861 2.308 1.00 83.50 260 LYS A O 1
ATOM 2104 N N . ASP A 1 261 ? 30.228 2.291 3.833 1.00 83.56 261 ASP A N 1
ATOM 2105 C CA . ASP A 1 261 ? 31.429 1.742 3.190 1.00 83.56 261 ASP A CA 1
ATOM 2106 C C . ASP A 1 261 ? 31.107 0.616 2.186 1.00 83.56 261 ASP A C 1
ATOM 2108 O O . ASP A 1 261 ? 31.972 0.177 1.433 1.00 83.56 261 ASP A O 1
ATOM 2112 N N . ASN A 1 262 ? 29.851 0.163 2.125 1.00 86.06 262 ASN A N 1
ATOM 2113 C CA . ASN A 1 262 ? 29.403 -0.953 1.288 1.00 86.06 262 ASN A CA 1
ATOM 2114 C C . ASN A 1 262 ? 28.908 -0.520 -0.106 1.00 86.06 262 ASN A C 1
ATOM 2116 O O . ASN A 1 262 ? 28.142 -1.236 -0.753 1.00 86.06 262 ASN A O 1
ATOM 2120 N N . LEU A 1 263 ? 29.340 0.644 -0.609 1.00 84.88 263 LEU A N 1
ATOM 2121 C CA . LEU A 1 263 ? 28.808 1.223 -1.855 1.00 84.88 263 LEU A CA 1
ATOM 2122 C C . LEU A 1 263 ? 29.123 0.407 -3.118 1.00 84.88 263 LEU A C 1
ATOM 2124 O O . LEU A 1 263 ? 28.456 0.560 -4.146 1.00 84.88 263 LEU A O 1
ATOM 2128 N N . ASP A 1 264 ? 30.123 -0.467 -3.043 1.00 85.38 264 ASP A N 1
ATOM 2129 C CA . ASP A 1 264 ? 30.457 -1.394 -4.117 1.00 85.38 264 ASP A CA 1
ATOM 2130 C C . ASP A 1 264 ? 29.556 -2.631 -4.130 1.00 85.38 264 ASP A C 1
ATOM 2132 O O . ASP A 1 264 ? 29.571 -3.363 -5.116 1.00 85.38 264 ASP A O 1
ATOM 2136 N N . LEU A 1 265 ? 28.753 -2.899 -3.097 1.00 86.19 265 LEU A N 1
ATOM 2137 C CA . LEU A 1 265 ? 27.860 -4.055 -3.102 1.00 86.19 265 LEU A CA 1
ATOM 2138 C C . LEU A 1 265 ? 26.751 -3.906 -4.150 1.00 86.19 265 LEU A C 1
ATOM 2140 O O . LEU A 1 265 ? 26.331 -2.805 -4.520 1.00 86.19 265 LEU A O 1
ATOM 2144 N N . VAL A 1 266 ? 26.299 -5.054 -4.657 1.00 85.62 266 VAL A N 1
ATOM 2145 C CA . VAL A 1 266 ? 25.107 -5.117 -5.504 1.00 85.62 266 VAL A CA 1
ATOM 2146 C C . VAL A 1 266 ? 23.901 -4.814 -4.629 1.00 85.62 266 VAL A C 1
ATOM 2148 O O . VAL A 1 266 ? 23.783 -5.344 -3.528 1.00 85.62 266 VAL A O 1
ATOM 2151 N N . LEU A 1 267 ? 23.021 -3.969 -5.145 1.00 86.69 267 LEU A N 1
ATOM 2152 C CA . LEU A 1 267 ? 21.756 -3.623 -4.532 1.00 86.69 267 LEU A CA 1
ATOM 2153 C C . LEU A 1 267 ? 20.937 -4.898 -4.280 1.00 86.69 267 LEU A C 1
ATOM 2155 O O . LEU A 1 267 ? 20.630 -5.646 -5.211 1.00 86.69 267 LEU A O 1
ATOM 2159 N N . ASP A 1 268 ? 20.577 -5.125 -3.023 1.00 86.19 268 ASP A N 1
ATOM 2160 C CA . ASP A 1 268 ? 19.845 -6.301 -2.549 1.00 86.19 268 ASP A CA 1
ATOM 2161 C C . ASP A 1 268 ? 18.343 -6.035 -2.335 1.00 86.19 268 ASP A C 1
ATOM 2163 O O . ASP A 1 268 ? 17.591 -6.942 -1.977 1.00 86.19 268 ASP A O 1
ATOM 2167 N N . GLU A 1 269 ? 17.878 -4.822 -2.642 1.00 87.81 269 GLU A N 1
ATOM 2168 C CA . GLU A 1 269 ? 16.473 -4.427 -2.557 1.00 87.81 269 GLU A CA 1
ATOM 2169 C C . GLU A 1 269 ? 15.994 -3.598 -3.758 1.00 87.81 269 GLU A C 1
ATOM 2171 O O . GLU A 1 269 ? 16.755 -3.193 -4.633 1.00 87.81 269 GLU A O 1
ATOM 2176 N N . THR A 1 270 ? 14.687 -3.359 -3.846 1.00 91.19 270 THR A N 1
ATOM 2177 C CA . THR A 1 270 ? 14.106 -2.625 -4.974 1.00 91.19 270 THR A CA 1
ATOM 2178 C C . THR A 1 270 ? 13.981 -1.129 -4.698 1.00 91.19 270 THR A C 1
ATOM 2180 O O . THR A 1 270 ? 13.449 -0.710 -3.672 1.00 91.19 270 THR A O 1
ATOM 2183 N N . LEU A 1 271 ? 14.359 -0.308 -5.680 1.00 92.25 271 LEU A N 1
ATOM 2184 C CA . LEU A 1 271 ? 14.170 1.146 -5.640 1.00 92.25 271 LEU A CA 1
ATOM 2185 C C . LEU A 1 271 ? 12.708 1.542 -5.893 1.00 92.25 271 LEU A C 1
ATOM 2187 O O . LEU A 1 271 ? 12.309 2.671 -5.614 1.00 92.25 271 LEU A O 1
ATOM 2191 N N . PHE A 1 272 ? 11.891 0.617 -6.412 1.00 92.88 272 PHE A N 1
ATOM 2192 C CA . PHE A 1 272 ? 10.488 0.855 -6.758 1.00 92.88 272 PHE A CA 1
ATOM 2193 C C . PHE A 1 272 ? 9.672 1.401 -5.574 1.00 92.88 272 PHE A C 1
ATOM 2195 O O . PHE A 1 272 ? 8.856 2.310 -5.737 1.00 92.88 272 PHE A O 1
ATOM 2202 N N . PHE A 1 273 ? 9.915 0.887 -4.365 1.00 94.69 273 PHE A N 1
ATOM 2203 C CA . PHE A 1 273 ? 9.157 1.290 -3.180 1.00 94.69 273 PHE A CA 1
ATOM 2204 C C . PHE A 1 273 ? 9.633 2.605 -2.548 1.00 94.69 273 PHE A C 1
ATOM 2206 O O . PHE A 1 273 ? 8.892 3.185 -1.754 1.00 94.69 273 PHE A O 1
ATOM 2213 N N . TYR A 1 274 ? 10.809 3.122 -2.919 1.00 94.19 274 TYR A N 1
ATOM 2214 C CA . TYR A 1 274 ? 11.370 4.333 -2.308 1.00 94.19 274 TYR A CA 1
ATOM 2215 C C . TYR A 1 274 ? 10.511 5.559 -2.635 1.00 94.19 274 TYR A C 1
ATOM 2217 O O . TYR A 1 274 ? 10.087 6.288 -1.735 1.00 94.19 274 TYR A O 1
ATOM 2225 N N . SER A 1 275 ? 10.156 5.736 -3.913 1.00 92.19 275 SER A N 1
ATOM 2226 C CA . SER A 1 275 ? 9.196 6.767 -4.324 1.00 92.19 275 SER A CA 1
ATOM 2227 C C . SER A 1 275 ? 7.826 6.537 -3.691 1.00 92.19 275 SER A C 1
ATOM 2229 O O . SER A 1 275 ? 7.231 7.465 -3.145 1.00 92.19 275 SER A O 1
ATOM 2231 N N . LEU A 1 276 ? 7.322 5.298 -3.741 1.00 93.62 276 LEU A N 1
ATOM 2232 C CA . LEU A 1 276 ? 5.969 4.974 -3.286 1.00 93.62 276 LEU A CA 1
ATOM 2233 C C . LEU A 1 276 ? 5.758 5.246 -1.796 1.00 93.62 276 LEU A C 1
ATOM 2235 O O . LEU A 1 276 ? 4.691 5.734 -1.434 1.00 93.62 276 LEU A O 1
ATOM 2239 N N . ARG A 1 277 ? 6.760 5.014 -0.936 1.00 92.81 277 ARG A N 1
ATOM 2240 C CA . ARG A 1 277 ? 6.688 5.355 0.497 1.00 92.81 277 ARG A CA 1
ATOM 2241 C C . ARG A 1 277 ? 6.345 6.835 0.697 1.00 92.81 277 ARG A C 1
ATOM 2243 O O . ARG A 1 277 ? 5.409 7.168 1.426 1.00 92.81 277 ARG A O 1
ATOM 2250 N N . GLY A 1 278 ? 7.064 7.725 0.011 1.00 91.19 278 GLY A N 1
ATOM 2251 C CA . GLY A 1 278 ? 6.825 9.169 0.067 1.00 91.19 278 GLY A CA 1
ATOM 2252 C C . GLY A 1 278 ? 5.475 9.579 -0.528 1.00 91.19 278 GLY A C 1
ATOM 2253 O O . GLY A 1 278 ? 4.738 10.365 0.073 1.00 91.19 278 GLY A O 1
ATOM 2254 N N . LEU A 1 279 ? 5.111 8.986 -1.664 1.00 93.56 279 LEU A N 1
ATOM 2255 C CA . LEU A 1 279 ? 3.851 9.250 -2.361 1.00 93.56 279 LEU A CA 1
ATOM 2256 C C . LEU A 1 279 ? 2.622 8.801 -1.555 1.00 93.56 279 LEU A C 1
ATOM 2258 O O . LEU A 1 279 ? 1.648 9.545 -1.467 1.00 93.56 279 LEU A O 1
ATOM 2262 N N . LEU A 1 280 ? 2.675 7.642 -0.891 1.00 93.94 280 LEU A N 1
ATOM 2263 C CA . LEU A 1 280 ? 1.611 7.161 -0.002 1.00 93.94 280 LEU A CA 1
ATOM 2264 C C . LEU A 1 280 ? 1.419 8.100 1.196 1.00 93.94 280 LEU A C 1
ATOM 2266 O O . LEU A 1 280 ? 0.287 8.425 1.560 1.00 93.94 280 LEU A O 1
ATOM 2270 N N . HIS A 1 281 ? 2.514 8.601 1.780 1.00 91.25 281 HIS A N 1
ATOM 2271 C CA . HIS A 1 281 ? 2.444 9.611 2.838 1.00 91.25 281 HIS A CA 1
ATOM 2272 C C . HIS A 1 281 ? 1.833 10.928 2.347 1.00 91.25 281 HIS A C 1
ATOM 2274 O O . HIS A 1 281 ? 1.031 11.536 3.064 1.00 91.25 281 HIS A O 1
ATOM 2280 N N . ARG A 1 282 ? 2.194 11.372 1.137 1.00 91.81 282 ARG A N 1
ATOM 2281 C CA . ARG A 1 282 ? 1.624 12.567 0.502 1.00 91.81 282 ARG A CA 1
ATOM 2282 C C . ARG A 1 282 ? 0.127 12.401 0.257 1.00 91.81 282 ARG A C 1
ATOM 2284 O O . ARG A 1 282 ? -0.636 13.278 0.653 1.00 91.81 282 ARG A O 1
ATOM 2291 N N . MET A 1 283 ? -0.290 11.271 -0.312 1.00 93.25 283 MET A N 1
ATOM 2292 C CA . MET A 1 283 ? -1.696 10.946 -0.558 1.00 93.25 283 MET A CA 1
ATOM 2293 C C . MET A 1 283 ? -2.504 10.942 0.745 1.00 93.25 283 MET A C 1
ATOM 2295 O O . MET A 1 283 ? -3.505 11.647 0.841 1.00 93.25 283 MET A O 1
ATOM 2299 N N . ALA A 1 284 ? -2.029 10.250 1.786 1.00 93.62 284 ALA A N 1
ATOM 2300 C CA . ALA A 1 284 ? -2.701 10.229 3.087 1.00 93.62 284 ALA A CA 1
ATOM 2301 C C . ALA A 1 284 ? -2.848 11.636 3.699 1.00 93.62 284 ALA A C 1
ATOM 2303 O O . ALA A 1 284 ? -3.886 11.963 4.269 1.00 93.62 284 ALA A O 1
ATOM 2304 N N . ARG A 1 285 ? -1.830 12.501 3.576 1.00 92.31 285 ARG A N 1
ATOM 2305 C CA . ARG A 1 285 ? -1.915 13.900 4.039 1.00 92.31 285 ARG A CA 1
ATOM 2306 C C . ARG A 1 285 ? -2.899 14.726 3.217 1.00 92.31 285 ARG A C 1
ATOM 2308 O O . ARG A 1 285 ? -3.649 15.512 3.790 1.00 92.31 285 ARG A O 1
ATOM 2315 N N . HIS A 1 286 ? -2.885 14.566 1.897 1.00 92.44 286 HIS A N 1
ATOM 2316 C CA . HIS A 1 286 ? -3.780 15.292 1.004 1.00 92.44 286 HIS A CA 1
ATOM 2317 C C . HIS A 1 286 ? -5.242 14.954 1.291 1.00 92.44 286 HIS A C 1
ATOM 2319 O O . HIS A 1 286 ? -6.049 15.865 1.447 1.00 92.44 286 HIS A O 1
ATOM 2325 N N . ILE A 1 287 ? -5.560 13.663 1.439 1.00 92.00 287 ILE A N 1
ATOM 2326 C CA . ILE A 1 287 ? -6.895 13.195 1.832 1.00 92.00 287 ILE A CA 1
ATOM 2327 C C . ILE A 1 287 ? -7.321 13.853 3.150 1.00 92.00 287 ILE A C 1
ATOM 2329 O O . ILE A 1 287 ? -8.363 14.495 3.215 1.00 92.00 287 ILE A O 1
ATOM 2333 N N . THR A 1 288 ? -6.483 13.792 4.190 1.00 91.50 288 THR A N 1
ATOM 2334 C CA . THR A 1 288 ? -6.810 14.413 5.485 1.00 91.50 288 THR A CA 1
ATOM 2335 C C . THR A 1 288 ? -7.056 15.920 5.381 1.00 91.50 288 THR A C 1
ATOM 2337 O O . THR A 1 288 ? -7.939 16.449 6.057 1.00 91.50 288 THR A O 1
ATOM 2340 N N . ASN A 1 289 ? -6.287 16.631 4.556 1.00 89.56 289 ASN A N 1
ATOM 2341 C CA . ASN A 1 289 ? -6.464 18.070 4.376 1.00 89.56 289 ASN A CA 1
ATOM 2342 C C . ASN A 1 289 ? -7.755 18.404 3.619 1.00 89.56 289 ASN A C 1
ATOM 2344 O O . ASN A 1 289 ? -8.429 19.357 4.001 1.00 89.56 289 ASN A O 1
ATOM 2348 N N . MET A 1 290 ? -8.122 17.618 2.602 1.00 85.06 290 MET A N 1
ATOM 2349 C CA . MET A 1 290 ? -9.392 17.782 1.890 1.00 85.06 290 MET A CA 1
ATOM 2350 C C . MET A 1 290 ? -10.591 17.592 2.818 1.00 85.06 290 MET A C 1
ATOM 2352 O O . MET A 1 290 ? -11.460 18.457 2.859 1.00 85.06 290 MET A O 1
ATOM 2356 N N . ASN A 1 291 ? -10.598 16.523 3.621 1.00 80.69 291 ASN A N 1
ATOM 2357 C CA . ASN A 1 291 ? -11.716 16.222 4.520 1.00 80.69 291 ASN A CA 1
ATOM 2358 C C . ASN A 1 291 ? -11.942 17.346 5.547 1.00 80.69 291 ASN A C 1
ATOM 2360 O O . ASN A 1 291 ? -13.076 17.691 5.870 1.00 80.69 291 ASN A O 1
ATOM 2364 N N . ARG A 1 292 ? -10.863 17.989 6.012 1.00 79.81 292 ARG A N 1
ATOM 2365 C CA . ARG A 1 292 ? -10.951 19.152 6.912 1.00 79.81 292 ARG A CA 1
ATOM 2366 C C . ARG A 1 292 ? -11.531 20.398 6.248 1.00 79.81 292 ARG A C 1
ATOM 2368 O O . ARG A 1 292 ? -12.112 21.224 6.945 1.00 79.81 292 ARG A O 1
ATOM 2375 N N . LEU A 1 293 ? -11.309 20.586 4.947 1.00 73.12 293 LEU A N 1
ATOM 2376 C CA . LEU A 1 293 ? -11.877 21.715 4.209 1.00 73.12 293 LEU A CA 1
ATOM 2377 C C . LEU A 1 293 ? -13.378 21.502 4.000 1.00 73.12 293 LEU A C 1
ATOM 2379 O O . LEU A 1 293 ? -14.148 22.399 4.326 1.00 73.12 293 LEU A O 1
ATOM 2383 N N . SER A 1 294 ? -13.798 20.295 3.608 1.00 67.69 294 SER A N 1
ATOM 2384 C CA . SER A 1 294 ? -15.221 19.970 3.455 1.00 67.69 294 SER A CA 1
ATOM 2385 C C . SER A 1 294 ? -16.001 20.055 4.772 1.00 67.69 294 SER A C 1
ATOM 2387 O O . SER A 1 294 ? -17.125 20.537 4.786 1.00 67.69 294 SER A O 1
ATOM 2389 N N . GLU A 1 295 ? -15.409 19.649 5.902 1.00 69.56 295 GLU A N 1
ATOM 2390 C CA . GLU A 1 295 ? -16.042 19.784 7.227 1.00 69.56 295 GLU A CA 1
ATOM 2391 C C . GLU A 1 295 ? -16.256 21.250 7.643 1.00 69.56 295 GLU A C 1
ATOM 2393 O O . GLU A 1 295 ? -17.164 21.541 8.417 1.00 69.56 295 GLU A O 1
ATOM 2398 N N . ARG A 1 296 ? -15.439 22.183 7.134 1.00 60.59 296 ARG A N 1
ATOM 2399 C CA . ARG A 1 296 ? -15.563 23.623 7.416 1.00 60.59 296 ARG A CA 1
ATOM 2400 C C . ARG A 1 296 ? -16.569 24.337 6.523 1.00 60.59 296 ARG A C 1
ATOM 2402 O O . ARG A 1 296 ? -17.034 25.396 6.910 1.00 60.59 296 ARG A O 1
ATOM 2409 N N . GLU A 1 297 ? -16.872 23.796 5.347 1.00 53.25 297 GLU A N 1
ATOM 2410 C CA . GLU A 1 297 ? -17.857 24.367 4.414 1.00 53.25 297 GLU A CA 1
ATOM 2411 C C . GLU A 1 297 ? -19.304 23.971 4.766 1.00 53.25 297 GLU A C 1
ATOM 2413 O O . GLU A 1 297 ? -20.249 24.556 4.243 1.00 53.25 297 GLU A O 1
ATOM 2418 N N . VAL A 1 298 ? -19.478 22.985 5.654 1.00 50.88 298 VAL A N 1
ATOM 2419 C CA . VAL A 1 298 ? -20.780 22.464 6.113 1.00 50.88 298 VAL A CA 1
ATOM 2420 C C . VAL A 1 298 ? -21.204 23.049 7.478 1.00 50.88 298 VAL A C 1
ATOM 2422 O O . VAL A 1 298 ? -22.343 22.847 7.902 1.00 50.88 298 VAL A O 1
ATOM 2425 N N . LEU A 1 299 ? -20.316 23.792 8.152 1.00 42.69 299 LEU A N 1
ATOM 2426 C CA . LEU A 1 299 ? -20.564 24.512 9.413 1.00 42.69 299 LEU A CA 1
ATOM 2427 C C . LEU A 1 299 ? -20.797 26.006 9.164 1.00 42.69 299 LEU A C 1
ATOM 2429 O O . LEU A 1 299 ? -21.656 26.574 9.877 1.00 42.69 299 LEU A O 1
#

Radius of gyration: 21.03 Å; Cα contacts (8 Å, |Δi|>4): 323; chains: 1; bounding box: 52×56×53 Å

Nearest PDB structures (foldseek):
  9izf-assembly1_R  TM=2.210E-01  e=2.173E+00  Escherichia coli
  2l6x-assembly1_A  TM=2.029E-01  e=5.607E+00  uncultured marine gamma proteobacterium EBAC31A08

Solvent-accessible surface area (backbone atoms only — not comparable to full-atom values): 16736 Å² total; per-residue (Å²): 132,53,22,62,56,72,53,45,47,63,56,50,50,48,54,31,57,79,66,70,36,56,72,60,47,54,54,52,53,55,44,56,74,69,68,39,59,66,59,47,52,52,50,44,60,44,45,54,71,31,65,69,37,57,76,65,66,51,97,58,41,49,65,55,56,49,46,70,30,30,69,59,28,50,56,44,43,50,56,52,47,52,53,55,50,51,51,34,50,48,31,44,46,67,73,50,76,83,60,61,66,49,76,43,49,75,70,53,40,54,50,52,52,34,34,26,78,58,83,77,43,51,60,51,22,56,49,49,28,50,50,42,21,65,70,63,68,44,99,73,61,81,43,42,57,46,77,57,99,60,41,66,57,55,57,50,50,55,58,75,68,51,92,65,93,71,67,59,82,82,69,64,80,58,64,47,29,53,74,60,65,80,70,57,84,71,89,49,35,50,71,49,66,80,37,65,67,55,48,50,32,25,40,49,37,48,49,50,50,54,50,49,60,57,53,48,34,77,78,64,36,45,44,81,65,53,47,29,53,69,89,51,50,70,61,50,57,55,57,58,66,51,65,37,58,57,28,30,51,51,42,51,49,54,50,53,66,71,49,63,88,51,35,81,40,66,54,83,56,50,56,45,54,34,20,47,57,48,40,53,48,49,50,39,35,51,54,43,55,52,54,56,52,56,60,59,75,77,108

pLDDT: mean 88.75, std 8.72, range [42.69, 97.88]

Mean predicted aligned error: 6.07 Å

Sequence (299 aa):
MNGFVQKYYPLINQKLINNELYHLVSVLEQIKHHESSEELIAFFFSLENNKRIREGNFPISFSKDLKDDEDFKLVFLMFYASIIYHLALLMKSKGMEPPRYILFSGTGSKVVNIADPGQGLRNLTEFTNLIFKDVLGMPSVSLELKQYDEPKEITCKGSLLCDQFINTDNIKTVVTGMDVAPGKEIAVRYHQLQNREVLQSVTASVGKFIDKFFEWNDAYHYPQKFGVNPSGLGAQKLLLKEDMMQYLMAGVKEKLEEEKDNLDLVLDETLFFYSLRGLLHRMARHITNMNRLSEREVL

Secondary structure (DSSP, 8-state):
--HHHHHHHHHHHHHHHHTT-HHHHHHHHHHHHTT-HHHHHHHHHHHTT-HHHHHTT----HHHHHHS-TTTHHHHHHHHHHHHHHHHHHHHHTTPPPPSEEE--HHHHHHHHHH--SGGGHHHHHHHHHHHHHHHT-S----EEE--SSHHHHHHHHHHT--S---GGGT-----SS---TT-----BGGGTT-HHHHHHHHHHHHHHHHHHHHHHHHH-HHHHH---GGGHHHHHHHHHSSHHHHHHHHHHHHHHHHTT-TTSBP-S-THHHHHHHHHHHHHHHHHHHHHHHHHH--